Protein AF-A0A9E2ANG3-F1 (afdb_monomer_lite)

Foldseek 3Di:
DFPDDDDDDDPPDDPVRDPDDDDWDKDFAPDADCDFDWDWADPDPQWIWTWTDHGGIITTDIDGNPDDDDDDDDQFDKDKAWPPNLLVVLVVDDPVCNVVNDTFKMKIATKHFCPVPDVECTVQNAQDKWLLHAFFRIKIAGQAWKDFPNAIDGGGIWGWIWRHHPFKIWIWTFRPRGDTTPVPDDPVRTRDIDIWTKDFDPDAARIWDWYWDDDPDFWIWTWTDHGGIITTGIMGHDD

Sequence (239 aa):
ISTERFIAGVANRDISKDVVAISIPTSMTAEVREAFTIGFQKVDEGHVNMIFEWDRTKAVMPINLNPASMAGSDVSPMDLAQYPNSSRFRNLQDPEDLDKAVAKIRVIYSRPQMKGREIFGGLVKYGEVWRLGANQTTELTFFEDVMIGDTKIRAGKYGLFAKVNKDNWEFIVHKNVQSWGNANHDDKDNVVKITVPSESTPETVEALAIVLQEKGSEEVELVVGWENTMARLPIKLMK

pLDDT: mean 90.77, std 8.47, range [60.56, 98.5]

Secondary structure (DSSP, 8-state):
-BS--S--SSTT--GGGBS------EEEEEEEEEEEEEEEEE-SSSEEEEEEEEEEEEEEEEEE--PPPPPPPPSS-EEEEEESGGGGGGGGS-GGGTTTT---EEEEEE--B-TT--TBTTTB-TTSEE-SSSSBPEEEEESS-EEETTEEE-SEEEEEEEEE-SSEEEEEEES--S-BSGGG--GGGEEEEEEEE-EEEEEEEEEEEEEEEEETTTEEEEEEEEEEEEEEEEEEEP-

Structure (mmCIF, N/CA/C/O backbone):
data_AF-A0A9E2ANG3-F1
#
_entry.id   AF-A0A9E2ANG3-F1
#
loop_
_atom_site.group_PDB
_atom_site.id
_atom_site.type_symbol
_atom_site.label_atom_id
_atom_site.label_alt_id
_atom_site.label_comp_id
_atom_site.label_asym_id
_atom_site.label_entity_id
_atom_site.label_seq_id
_atom_site.pdbx_PDB_ins_code
_atom_site.Cartn_x
_atom_site.Cartn_y
_atom_site.Cartn_z
_atom_site.occupancy
_atom_site.B_iso_or_equiv
_atom_site.auth_seq_id
_atom_site.auth_comp_id
_atom_site.auth_asym_id
_atom_site.auth_atom_id
_atom_site.pdbx_PDB_model_num
ATOM 1 N N . ILE A 1 1 ? 45.487 -5.016 -22.943 1.00 60.56 1 ILE A N 1
ATOM 2 C CA . ILE A 1 1 ? 46.312 -4.507 -21.812 1.00 60.56 1 ILE A CA 1
ATOM 3 C C . ILE A 1 1 ? 46.945 -5.726 -21.161 1.00 60.56 1 ILE A C 1
ATOM 5 O O . ILE A 1 1 ? 46.204 -6.635 -20.836 1.00 60.56 1 ILE A O 1
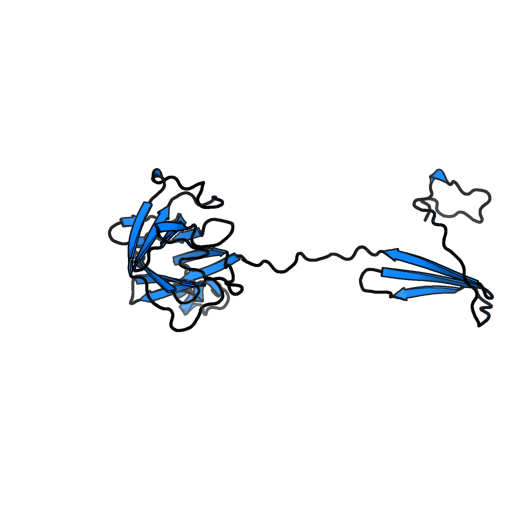ATOM 9 N N . SER A 1 2 ? 48.270 -5.822 -21.094 1.00 70.50 2 SER A N 1
ATOM 10 C CA . SER A 1 2 ? 48.969 -6.995 -20.545 1.00 70.50 2 SER A CA 1
ATOM 11 C C . SER A 1 2 ? 49.137 -6.869 -19.027 1.00 70.50 2 SER A C 1
ATOM 13 O O . SER A 1 2 ? 49.141 -5.759 -18.495 1.00 70.50 2 SER A O 1
ATOM 15 N N . THR A 1 3 ? 49.269 -7.991 -18.323 1.00 77.19 3 THR A N 1
ATOM 16 C CA . THR A 1 3 ? 49.699 -8.003 -16.913 1.00 77.19 3 THR A CA 1
ATOM 17 C C . THR A 1 3 ? 51.207 -7.773 -16.758 1.00 77.19 3 THR A C 1
ATOM 19 O O . THR A 1 3 ? 51.684 -7.542 -15.645 1.00 77.19 3 THR A O 1
ATOM 22 N N . GLU A 1 4 ? 51.960 -7.767 -17.862 1.00 78.31 4 GLU A N 1
ATOM 23 C CA . GLU A 1 4 ? 53.377 -7.399 -17.886 1.00 78.31 4 GLU A CA 1
ATOM 24 C C . GLU A 1 4 ? 53.594 -5.909 -17.619 1.00 78.31 4 GLU A C 1
ATOM 26 O O . GLU A 1 4 ? 52.852 -5.046 -18.090 1.00 78.31 4 GLU A O 1
ATOM 31 N N . ARG A 1 5 ? 54.654 -5.593 -16.868 1.00 76.31 5 ARG A N 1
ATOM 32 C CA . ARG A 1 5 ? 55.081 -4.222 -16.565 1.00 76.31 5 ARG A CA 1
ATOM 33 C C . ARG A 1 5 ? 56.564 -4.059 -16.903 1.00 76.31 5 ARG A C 1
ATOM 35 O O . ARG A 1 5 ? 57.311 -5.028 -16.837 1.00 76.31 5 ARG A O 1
ATOM 42 N N . PHE A 1 6 ? 56.980 -2.831 -17.224 1.00 74.31 6 PHE A N 1
ATOM 43 C CA . PHE A 1 6 ? 58.383 -2.441 -17.471 1.00 74.31 6 PHE A CA 1
ATOM 44 C C . PHE A 1 6 ? 59.087 -3.161 -18.638 1.00 74.31 6 PHE A C 1
ATOM 46 O O . PHE A 1 6 ? 60.298 -3.365 -18.607 1.00 74.31 6 PHE A O 1
ATOM 53 N N . ILE A 1 7 ? 58.343 -3.518 -19.684 1.00 74.38 7 ILE A N 1
ATOM 54 C CA . ILE A 1 7 ? 58.897 -4.079 -20.923 1.00 74.38 7 ILE A CA 1
ATOM 55 C C . ILE A 1 7 ? 59.123 -2.973 -21.966 1.00 74.38 7 ILE A C 1
ATOM 57 O O . ILE A 1 7 ? 58.352 -2.015 -22.036 1.00 74.38 7 ILE A O 1
ATOM 61 N N . ALA A 1 8 ? 60.173 -3.103 -22.782 1.00 75.00 8 ALA A N 1
ATOM 62 C CA . ALA A 1 8 ? 60.474 -2.195 -23.890 1.00 75.00 8 ALA A CA 1
ATOM 63 C C . ALA A 1 8 ? 60.448 -2.956 -25.224 1.00 75.00 8 ALA A C 1
ATOM 65 O O . ALA A 1 8 ? 61.136 -3.964 -25.388 1.00 75.00 8 ALA A O 1
ATOM 66 N N . GLY A 1 9 ? 59.667 -2.457 -26.184 1.00 72.56 9 GLY A N 1
ATOM 67 C CA . GLY A 1 9 ? 59.484 -3.099 -27.486 1.00 72.56 9 GLY A CA 1
ATOM 68 C C . GLY A 1 9 ? 58.633 -4.374 -27.434 1.00 72.56 9 GLY A C 1
ATOM 69 O O . GLY A 1 9 ? 57.993 -4.680 -26.432 1.00 72.56 9 GLY A O 1
ATOM 70 N N . VAL A 1 10 ? 58.600 -5.107 -28.551 1.00 73.00 10 VAL A N 1
ATOM 71 C CA . 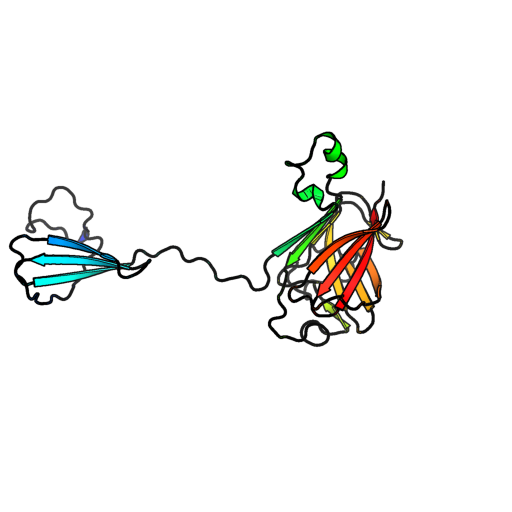VAL A 1 10 ? 57.728 -6.286 -28.744 1.00 73.00 10 VAL A CA 1
ATOM 72 C C . VAL A 1 10 ? 58.474 -7.622 -28.758 1.00 73.00 10 VAL A C 1
ATOM 74 O O . VAL A 1 10 ? 57.834 -8.668 -28.741 1.00 73.00 10 VAL A O 1
ATOM 77 N N . ALA A 1 11 ? 59.812 -7.602 -28.774 1.00 75.38 11 ALA A N 1
ATOM 78 C CA . ALA A 1 11 ? 60.639 -8.803 -28.944 1.00 75.38 11 ALA A CA 1
ATOM 79 C C . ALA A 1 11 ? 60.453 -9.843 -27.822 1.00 75.38 11 ALA A C 1
ATOM 81 O O . ALA A 1 11 ? 60.612 -11.032 -28.069 1.00 75.38 11 ALA A O 1
ATOM 82 N N . ASN A 1 12 ? 60.067 -9.396 -26.622 1.00 75.81 12 ASN A N 1
ATOM 83 C CA . ASN A 1 12 ? 59.846 -10.239 -25.444 1.00 75.81 12 ASN A CA 1
ATOM 84 C C . ASN A 1 12 ? 58.379 -10.222 -24.971 1.00 75.81 12 ASN A C 1
ATOM 86 O O . ASN A 1 12 ? 58.127 -10.429 -23.788 1.00 75.81 12 ASN A O 1
ATOM 90 N N . ARG A 1 13 ? 57.415 -9.914 -25.852 1.00 82.50 13 ARG A N 1
ATOM 91 C CA . ARG A 1 13 ? 55.988 -9.899 -25.488 1.00 82.50 13 ARG A CA 1
ATOM 92 C C . ARG A 1 13 ? 55.510 -11.316 -25.166 1.00 82.50 13 ARG A C 1
ATOM 94 O O . ARG A 1 13 ? 55.500 -12.170 -26.051 1.00 82.50 13 ARG A O 1
ATOM 101 N N . ASP A 1 14 ? 55.028 -11.533 -23.948 1.00 82.81 14 ASP A N 1
ATOM 102 C CA . ASP A 1 14 ? 54.356 -12.773 -23.566 1.00 82.81 14 ASP A CA 1
ATOM 103 C C . ASP A 1 14 ? 52.845 -12.649 -23.808 1.00 82.81 14 ASP A C 1
ATOM 105 O O . ASP A 1 14 ? 52.111 -12.019 -23.045 1.00 82.81 14 ASP A O 1
ATOM 109 N N . ILE A 1 15 ? 52.367 -13.266 -24.891 1.00 84.25 15 ILE A N 1
ATOM 110 C CA . ILE A 1 15 ? 50.952 -13.223 -25.293 1.00 84.25 15 ILE A CA 1
ATOM 111 C C . ILE A 1 15 ? 50.046 -13.838 -24.216 1.00 84.25 15 ILE A C 1
ATOM 113 O O . ILE A 1 15 ? 48.903 -13.411 -24.064 1.00 84.25 15 ILE A O 1
ATOM 117 N N . SER A 1 16 ? 50.540 -14.799 -23.424 1.00 84.94 16 SER A N 1
ATOM 118 C CA . SER A 1 16 ? 49.734 -15.443 -22.376 1.00 84.94 16 SER A CA 1
ATOM 119 C C . SER A 1 16 ? 49.315 -14.478 -21.260 1.00 84.94 16 SER A C 1
ATOM 121 O O . SER A 1 16 ? 48.381 -14.759 -20.511 1.00 84.94 16 SER A O 1
ATOM 123 N N . LYS A 1 17 ? 49.977 -13.320 -21.169 1.00 84.25 17 LYS A N 1
ATOM 124 C CA . LYS A 1 17 ? 49.706 -12.277 -20.178 1.00 84.25 17 LYS A CA 1
ATOM 125 C C . LYS A 1 17 ? 48.824 -11.150 -20.701 1.00 84.25 17 LYS A C 1
ATOM 127 O O . LYS A 1 17 ? 48.501 -10.239 -19.931 1.00 84.25 17 LYS A O 1
ATOM 132 N N . ASP A 1 18 ? 48.419 -11.196 -21.967 1.00 84.62 18 ASP A N 1
ATOM 133 C CA . ASP A 1 18 ? 47.478 -10.238 -22.531 1.00 84.62 18 ASP A CA 1
ATOM 134 C C . ASP A 1 18 ? 46.080 -10.438 -21.928 1.00 84.62 18 ASP A C 1
ATOM 136 O O . ASP A 1 18 ? 45.474 -11.494 -22.064 1.00 84.62 18 ASP A O 1
ATOM 140 N N . VAL A 1 19 ? 45.524 -9.397 -21.300 1.00 83.00 19 VAL A N 1
ATOM 141 C CA . VAL A 1 19 ? 44.140 -9.428 -20.783 1.00 83.00 19 VAL A CA 1
ATOM 142 C C . VAL A 1 19 ? 43.129 -9.322 -21.925 1.00 83.00 19 VAL A C 1
ATOM 144 O O . VAL A 1 19 ? 42.036 -9.872 -21.855 1.00 83.00 19 VAL A O 1
ATOM 147 N N . VAL A 1 20 ? 43.482 -8.586 -22.983 1.00 81.56 20 VAL A N 1
ATOM 148 C CA . VAL A 1 20 ? 42.649 -8.417 -24.177 1.00 81.56 20 VAL A CA 1
ATOM 149 C C . VAL A 1 20 ? 43.502 -7.938 -25.353 1.00 81.56 20 VAL A C 1
ATOM 151 O O . VAL A 1 20 ? 44.356 -7.056 -25.181 1.00 81.56 20 VAL A O 1
ATOM 154 N N . ALA A 1 21 ? 43.240 -8.497 -26.535 1.00 83.94 21 ALA A N 1
ATOM 155 C CA . ALA A 1 21 ? 43.767 -8.066 -27.825 1.00 83.94 21 ALA A CA 1
ATOM 156 C C . ALA A 1 21 ? 42.597 -7.943 -28.812 1.00 83.94 21 ALA A C 1
ATOM 158 O O . ALA A 1 21 ? 41.811 -8.874 -28.961 1.00 83.94 21 ALA A O 1
ATOM 159 N N . ILE A 1 22 ? 42.463 -6.783 -29.454 1.00 82.19 22 ILE A N 1
ATOM 160 C CA . ILE A 1 22 ? 41.334 -6.466 -30.335 1.00 82.19 22 ILE A CA 1
ATOM 161 C C . ILE A 1 22 ? 41.900 -5.970 -31.659 1.00 82.19 22 ILE A C 1
ATOM 163 O O . ILE A 1 22 ? 42.806 -5.136 -31.672 1.00 82.19 22 ILE A O 1
ATOM 167 N N . SER A 1 23 ? 41.370 -6.483 -32.766 1.00 87.38 23 SER A N 1
ATOM 168 C CA . SER A 1 23 ? 41.633 -5.920 -34.087 1.00 87.38 23 SER A CA 1
ATOM 169 C C . SER A 1 23 ? 40.627 -4.805 -34.347 1.00 87.38 23 SER A C 1
ATOM 171 O O . SER A 1 23 ? 39.421 -5.031 -34.255 1.00 87.38 23 SER A O 1
ATOM 173 N N . ILE A 1 24 ? 41.122 -3.601 -34.631 1.00 88.31 24 ILE A N 1
ATOM 174 C CA . ILE A 1 24 ? 40.291 -2.434 -34.932 1.00 88.31 24 ILE A CA 1
ATOM 175 C C . ILE A 1 24 ? 40.554 -1.986 -36.374 1.00 88.31 24 ILE A C 1
ATOM 177 O O . ILE A 1 24 ? 41.717 -1.913 -36.780 1.00 88.31 24 ILE A O 1
ATOM 181 N N . PRO A 1 25 ? 39.507 -1.708 -37.170 1.00 86.81 25 PRO A N 1
ATOM 182 C CA . PRO A 1 25 ? 39.686 -1.221 -38.528 1.00 86.81 25 PRO A CA 1
ATOM 183 C C . PRO A 1 25 ? 40.290 0.185 -38.520 1.00 86.81 25 PRO A C 1
ATOM 185 O O . PRO A 1 25 ? 40.032 0.993 -37.621 1.00 86.81 25 PRO A O 1
ATOM 188 N N . THR A 1 26 ? 41.078 0.482 -39.550 1.00 92.62 26 THR A N 1
ATOM 189 C CA . THR A 1 26 ? 41.643 1.810 -39.780 1.00 92.62 26 THR A CA 1
ATOM 190 C C . THR A 1 26 ? 40.930 2.523 -40.924 1.00 92.62 26 THR A C 1
ATOM 192 O O . THR A 1 26 ? 40.308 1.908 -41.790 1.00 92.62 26 THR A O 1
ATOM 195 N N . SER A 1 27 ? 41.004 3.848 -40.914 1.00 94.12 27 SER A N 1
ATOM 196 C CA . SER A 1 27 ? 40.433 4.731 -41.929 1.00 94.12 27 SER A CA 1
ATOM 197 C C . SER A 1 27 ? 41.397 5.874 -42.231 1.00 94.12 27 SER A C 1
ATOM 199 O O . SER A 1 27 ? 42.261 6.185 -41.411 1.00 94.12 27 SER A O 1
ATOM 201 N N . MET A 1 28 ? 41.252 6.487 -43.407 1.00 94.44 28 MET A N 1
ATOM 202 C CA . MET A 1 28 ? 42.075 7.626 -43.806 1.00 94.44 28 MET A CA 1
ATOM 203 C C . MET A 1 28 ? 41.472 8.948 -43.313 1.00 94.44 28 MET A C 1
ATOM 205 O O . MET A 1 28 ? 40.266 9.162 -43.447 1.00 94.44 28 MET A O 1
ATOM 209 N N . THR A 1 29 ? 42.299 9.851 -42.790 1.00 89.88 29 THR A N 1
ATOM 210 C CA . THR A 1 29 ? 41.921 11.225 -42.429 1.00 89.88 29 THR A CA 1
ATOM 211 C C . THR A 1 29 ? 42.264 12.204 -43.549 1.00 89.88 29 THR A C 1
ATOM 213 O O . THR A 1 29 ? 43.172 11.976 -44.349 1.00 89.88 29 THR A O 1
ATOM 216 N N . ALA A 1 30 ? 41.519 13.311 -43.619 1.00 90.31 30 ALA A N 1
ATOM 217 C CA . ALA A 1 30 ? 41.768 14.374 -44.596 1.00 90.31 30 ALA A CA 1
ATOM 218 C C . ALA A 1 30 ? 43.018 15.204 -44.252 1.00 90.31 30 ALA A C 1
ATOM 220 O O . ALA A 1 30 ? 43.746 15.634 -45.146 1.00 90.31 30 ALA A O 1
ATOM 221 N N . GLU A 1 31 ? 43.273 15.403 -42.958 1.00 90.00 31 GLU A N 1
ATOM 222 C CA . GLU A 1 31 ? 44.419 16.148 -42.437 1.00 90.00 31 GLU A CA 1
ATOM 223 C C . GLU A 1 31 ? 45.525 15.201 -41.959 1.00 90.00 31 GLU A C 1
ATOM 225 O O . GLU A 1 31 ? 45.244 14.080 -41.523 1.00 90.00 31 GLU A O 1
ATOM 230 N N . VAL A 1 32 ? 46.775 15.666 -42.049 1.00 93.00 32 VAL A N 1
ATOM 231 C CA . VAL A 1 32 ? 47.973 14.931 -41.620 1.00 93.00 32 VAL A CA 1
ATOM 232 C C . VAL A 1 32 ? 48.286 15.256 -40.160 1.00 93.00 32 VAL A C 1
ATOM 234 O O . VAL A 1 32 ? 48.369 16.422 -39.773 1.00 93.00 32 VAL A O 1
ATOM 237 N N . ARG A 1 33 ? 48.487 14.214 -39.350 1.00 89.50 33 ARG A N 1
ATOM 238 C CA . ARG A 1 33 ? 48.931 14.296 -37.953 1.00 89.50 33 ARG A CA 1
ATOM 239 C C . ARG A 1 33 ? 50.403 13.899 -37.843 1.00 89.50 33 ARG A C 1
ATOM 241 O O . ARG A 1 33 ? 50.731 12.717 -37.846 1.00 89.50 33 ARG A O 1
ATOM 248 N N . GLU A 1 34 ? 51.280 14.878 -37.650 1.00 93.25 34 GLU A N 1
ATOM 249 C CA . GLU A 1 34 ? 52.731 14.645 -37.498 1.00 93.25 34 GLU A CA 1
ATOM 250 C C . GLU A 1 34 ? 53.101 13.906 -36.195 1.00 93.25 34 GLU A C 1
ATOM 252 O O . GLU A 1 34 ? 54.148 13.269 -36.101 1.00 93.25 34 GLU A O 1
ATOM 257 N N . ALA A 1 35 ? 52.230 13.956 -35.181 1.00 93.69 35 ALA A N 1
ATOM 258 C CA . ALA A 1 35 ? 52.428 13.293 -33.895 1.00 93.69 35 ALA A CA 1
ATOM 259 C C . ALA A 1 35 ? 51.383 12.197 -33.658 1.00 93.69 35 ALA A C 1
ATOM 261 O O . ALA A 1 35 ? 50.184 12.415 -33.860 1.00 93.69 35 ALA A O 1
ATOM 262 N N . PHE A 1 36 ? 51.837 11.038 -33.166 1.00 93.12 36 PHE A N 1
ATOM 263 C CA . PHE A 1 36 ? 50.948 9.963 -32.731 1.00 93.12 36 PHE A CA 1
ATOM 264 C C . PHE A 1 36 ? 50.072 10.451 -31.575 1.00 93.12 36 PHE A C 1
ATOM 266 O O . PHE A 1 36 ? 50.565 10.771 -30.492 1.00 93.12 36 PHE A O 1
ATOM 273 N N . THR A 1 37 ? 48.770 10.528 -31.825 1.00 93.38 37 THR A N 1
ATOM 274 C CA . THR A 1 37 ? 47.800 11.137 -30.919 1.00 93.38 37 THR A CA 1
ATOM 275 C C . THR A 1 37 ? 46.805 10.091 -30.448 1.00 93.38 37 THR A C 1
ATOM 277 O O . THR A 1 37 ? 46.238 9.353 -31.253 1.00 93.38 37 THR A O 1
ATOM 280 N N . ILE A 1 38 ? 46.564 10.061 -29.138 1.00 94.94 38 ILE A N 1
ATOM 281 C CA . ILE A 1 38 ? 45.501 9.271 -28.523 1.00 94.94 38 ILE A CA 1
ATOM 282 C C . ILE A 1 38 ? 44.458 10.235 -27.965 1.00 94.94 38 ILE A C 1
ATOM 284 O O . ILE A 1 38 ? 44.789 11.107 -27.163 1.00 94.94 38 ILE A O 1
ATOM 288 N N . GLY A 1 39 ? 43.203 10.069 -28.369 1.00 93.44 39 GLY A N 1
ATOM 289 C CA . GLY A 1 39 ? 42.074 10.848 -27.867 1.00 93.44 39 GLY A CA 1
ATOM 290 C C . GLY A 1 39 ? 40.928 9.964 -27.394 1.00 93.44 39 GLY A C 1
ATOM 291 O O . GLY A 1 39 ? 40.846 8.792 -27.752 1.00 93.44 39 GLY A O 1
ATOM 292 N N . PHE A 1 40 ? 40.014 10.541 -26.617 1.00 94.31 40 PHE A N 1
ATOM 293 C CA . PHE A 1 40 ? 38.760 9.897 -26.233 1.00 94.31 40 PHE A CA 1
ATOM 294 C C . PHE A 1 40 ? 37.589 10.734 -26.739 1.00 94.31 40 PHE A C 1
ATOM 296 O O . PHE A 1 40 ? 37.521 11.936 -26.488 1.00 94.31 40 PHE A O 1
ATOM 303 N N . GLN A 1 41 ? 36.666 10.099 -27.452 1.00 93.31 41 GLN A N 1
ATOM 304 C CA . GLN A 1 41 ? 35.442 10.710 -27.951 1.00 93.31 41 GLN A CA 1
ATOM 305 C C . GLN A 1 41 ? 34.247 10.051 -27.267 1.00 93.31 41 GLN A C 1
ATOM 307 O O . GLN A 1 41 ? 34.018 8.853 -27.432 1.00 93.31 41 GLN A O 1
ATOM 312 N N . LYS A 1 42 ? 33.468 10.834 -26.515 1.00 91.75 42 LYS A N 1
ATOM 313 C CA . LYS A 1 42 ? 32.191 10.369 -25.965 1.00 91.75 42 LYS A CA 1
ATOM 314 C C . LYS A 1 42 ? 31.241 10.024 -27.115 1.00 91.75 42 LYS A C 1
ATOM 316 O O . LYS A 1 42 ? 31.056 10.849 -28.009 1.00 91.75 42 LYS A O 1
ATOM 321 N N . VAL A 1 43 ? 30.659 8.826 -27.076 1.00 90.00 43 VAL A N 1
ATOM 322 C CA . VAL A 1 43 ? 29.591 8.408 -27.996 1.00 90.00 43 VAL A CA 1
ATOM 323 C C . VAL A 1 43 ? 28.244 8.607 -27.304 1.00 90.00 43 VAL A C 1
ATOM 325 O O . VAL A 1 43 ? 27.417 9.373 -27.785 1.00 90.00 43 VAL A O 1
ATOM 328 N N . ASP A 1 44 ? 28.073 8.008 -26.124 1.00 86.75 44 ASP A N 1
ATOM 329 C CA . ASP A 1 44 ? 26.923 8.200 -25.234 1.00 86.75 44 ASP A CA 1
ATOM 330 C C . ASP A 1 44 ? 27.352 8.020 -23.759 1.00 86.75 44 ASP A C 1
ATOM 332 O O . ASP A 1 44 ? 28.528 8.175 -23.428 1.00 86.75 44 ASP A O 1
ATOM 336 N N . GLU A 1 45 ? 26.412 7.796 -22.839 1.00 80.44 45 GLU A N 1
ATOM 337 C CA . GLU A 1 45 ? 26.712 7.609 -21.409 1.00 80.44 45 GLU A CA 1
ATOM 338 C C . GLU A 1 45 ? 27.421 6.286 -21.085 1.00 80.44 45 GLU A C 1
ATOM 340 O O . GLU A 1 45 ? 28.122 6.206 -20.078 1.00 80.44 45 GLU A O 1
ATOM 345 N N . GLY A 1 46 ? 27.277 5.265 -21.932 1.00 84.56 46 GLY A N 1
ATOM 346 C CA . GLY A 1 46 ? 27.895 3.953 -21.759 1.00 84.56 46 GLY A CA 1
ATOM 347 C C . GLY A 1 46 ? 29.045 3.660 -22.713 1.00 84.56 46 GLY A C 1
ATOM 348 O O . GLY A 1 46 ? 29.775 2.698 -22.487 1.00 84.56 46 GLY A O 1
ATOM 349 N N . HIS A 1 47 ? 29.238 4.472 -23.751 1.00 89.69 47 HIS A N 1
ATOM 350 C CA . HIS A 1 47 ? 30.210 4.206 -24.804 1.00 89.69 47 HIS A CA 1
ATOM 351 C C . HIS A 1 47 ? 31.156 5.385 -25.036 1.00 89.69 47 HIS A C 1
ATOM 353 O O . HIS A 1 47 ? 30.749 6.538 -25.214 1.00 89.69 47 HIS A O 1
ATOM 359 N N . VAL A 1 48 ? 32.449 5.076 -25.104 1.00 93.38 48 VAL A N 1
ATOM 360 C CA . VAL A 1 48 ? 33.512 6.014 -25.475 1.00 93.38 48 VAL A CA 1
ATOM 361 C C . VAL A 1 48 ? 34.378 5.367 -26.543 1.00 93.38 48 VAL A C 1
ATOM 363 O O . VAL A 1 48 ? 34.748 4.204 -26.439 1.00 93.38 48 VAL A O 1
ATOM 366 N N . ASN A 1 49 ? 34.749 6.133 -27.556 1.00 93.50 49 ASN A N 1
ATOM 367 C CA . ASN A 1 49 ? 35.741 5.725 -28.534 1.00 93.50 49 ASN A CA 1
ATOM 368 C C . ASN A 1 49 ? 37.121 6.208 -28.094 1.00 93.50 49 ASN A C 1
ATOM 370 O O . ASN A 1 49 ? 37.327 7.408 -27.925 1.00 93.50 49 ASN A O 1
ATOM 374 N N . MET A 1 50 ? 38.080 5.298 -27.958 1.00 93.94 50 MET A N 1
ATOM 375 C CA . MET A 1 50 ? 39.497 5.649 -27.914 1.00 93.94 50 MET A CA 1
ATOM 376 C C . MET A 1 50 ? 40.016 5.712 -29.350 1.00 93.94 50 MET A C 1
ATOM 378 O O . MET A 1 50 ? 39.917 4.745 -30.105 1.00 93.94 50 MET A O 1
ATOM 382 N N . ILE A 1 51 ? 40.524 6.871 -29.743 1.00 93.56 51 ILE A N 1
ATOM 383 C CA . ILE A 1 51 ? 40.948 7.170 -31.106 1.00 93.56 51 ILE A CA 1
ATOM 384 C C . ILE A 1 51 ? 42.468 7.246 -31.134 1.00 93.56 51 ILE A C 1
ATOM 386 O O . ILE A 1 51 ? 43.062 7.953 -30.324 1.00 93.56 51 ILE A O 1
ATOM 390 N N . PHE A 1 52 ? 43.072 6.555 -32.093 1.00 94.56 52 PHE A N 1
ATOM 391 C CA . PHE A 1 52 ? 44.492 6.643 -32.410 1.00 94.56 52 PHE A CA 1
ATOM 392 C C . PHE A 1 52 ? 44.633 7.309 -33.779 1.00 94.56 52 PHE A C 1
ATOM 394 O O . PHE A 1 52 ? 44.044 6.821 -34.744 1.00 94.56 52 PHE A O 1
ATOM 401 N N . GLU A 1 53 ? 45.388 8.402 -33.877 1.00 94.94 53 GLU A N 1
ATOM 402 C CA . GLU A 1 53 ? 45.673 9.087 -35.147 1.00 94.94 53 GLU A CA 1
ATOM 403 C C . GLU A 1 53 ? 47.177 9.296 -35.332 1.00 94.94 53 GLU A C 1
ATOM 405 O O . GLU A 1 53 ? 47.862 9.767 -34.421 1.00 94.94 53 GLU A O 1
ATOM 410 N N . TRP A 1 54 ? 47.683 8.965 -36.519 1.00 96.06 54 TRP A N 1
ATOM 411 C CA . TRP A 1 54 ? 49.049 9.267 -36.946 1.00 96.06 54 TRP A CA 1
ATOM 412 C C . TRP A 1 54 ? 49.150 9.290 -38.468 1.00 96.06 54 TRP A C 1
ATOM 414 O O . TRP A 1 54 ? 48.562 8.439 -39.140 1.00 96.06 54 TRP A O 1
ATOM 424 N N . ASP A 1 55 ? 49.888 10.265 -39.001 1.00 95.19 55 ASP A N 1
ATOM 425 C CA . ASP A 1 55 ? 49.895 10.613 -40.421 1.00 95.19 55 ASP A CA 1
ATOM 426 C C . ASP A 1 55 ? 48.451 10.796 -40.921 1.00 95.19 55 ASP A C 1
ATOM 428 O O . ASP A 1 55 ? 47.731 11.651 -40.399 1.00 95.19 55 ASP A O 1
ATOM 432 N N . ARG A 1 56 ? 47.995 9.971 -41.867 1.00 95.00 56 ARG A N 1
ATOM 433 C CA . ARG A 1 56 ? 46.611 9.952 -42.348 1.00 95.00 56 ARG A CA 1
ATOM 434 C C . ARG A 1 56 ? 45.812 8.768 -41.831 1.00 95.00 56 ARG A C 1
ATOM 436 O O . ARG A 1 56 ? 44.720 8.525 -42.322 1.00 95.00 56 ARG A O 1
ATOM 443 N N . THR A 1 57 ? 46.336 7.995 -40.886 1.00 94.94 57 THR A N 1
ATOM 444 C CA . THR A 1 57 ? 45.669 6.791 -40.385 1.00 94.94 57 THR A CA 1
ATOM 445 C C . THR A 1 57 ? 44.938 7.088 -39.087 1.00 94.94 57 THR A C 1
ATOM 447 O O . THR A 1 57 ? 45.534 7.561 -38.122 1.00 94.94 57 THR A O 1
ATOM 450 N N . LYS A 1 58 ? 43.655 6.730 -39.039 1.00 95.25 58 LYS A N 1
ATOM 451 C CA . LYS A 1 58 ? 42.814 6.762 -37.845 1.00 95.25 58 LYS A CA 1
ATOM 452 C C . LYS A 1 58 ? 42.307 5.373 -37.505 1.00 95.25 58 LYS A C 1
ATOM 454 O O . LYS A 1 58 ? 41.678 4.729 -38.343 1.00 95.25 58 LYS A O 1
ATOM 459 N N . ALA A 1 59 ? 42.505 4.953 -36.264 1.00 94.75 59 ALA A N 1
ATOM 460 C CA . ALA A 1 59 ? 41.911 3.749 -35.699 1.00 94.75 59 ALA A CA 1
ATOM 461 C C . ALA A 1 59 ? 40.950 4.127 -34.567 1.00 94.75 59 ALA A C 1
ATOM 463 O O . ALA A 1 59 ? 41.254 5.004 -33.756 1.00 94.75 59 ALA A O 1
ATOM 464 N N . VAL A 1 60 ? 39.790 3.472 -34.507 1.00 93.62 60 VAL A N 1
ATOM 465 C CA . VAL A 1 60 ? 38.756 3.751 -33.502 1.00 93.62 60 VAL A CA 1
ATOM 466 C C . VAL A 1 60 ? 38.476 2.483 -32.712 1.00 93.62 60 VAL A C 1
ATOM 468 O O . VAL A 1 60 ? 37.972 1.503 -33.256 1.00 93.62 60 VAL A O 1
ATOM 471 N N . MET A 1 61 ? 38.807 2.504 -31.424 1.00 92.25 61 MET A N 1
ATOM 472 C CA . MET A 1 61 ? 38.528 1.413 -30.500 1.00 92.25 61 MET A CA 1
ATOM 473 C C . MET A 1 61 ? 37.303 1.757 -29.644 1.00 92.25 61 MET A C 1
ATOM 475 O O . MET A 1 61 ? 37.392 2.669 -28.817 1.00 92.25 61 MET A O 1
ATOM 479 N N . PRO A 1 62 ? 36.175 1.044 -29.800 1.00 90.38 62 PRO A N 1
ATOM 480 C CA . PRO A 1 62 ? 35.022 1.238 -28.934 1.00 90.38 62 PRO A CA 1
ATOM 481 C C . PRO A 1 62 ? 35.301 0.673 -27.536 1.00 90.38 62 PRO A C 1
ATOM 483 O O . PRO A 1 62 ? 35.796 -0.446 -27.387 1.00 90.38 62 PRO A O 1
ATOM 486 N N . ILE A 1 63 ? 34.957 1.443 -26.507 1.00 89.12 63 ILE A N 1
ATOM 487 C CA . ILE A 1 63 ? 35.012 1.056 -25.098 1.00 89.12 63 ILE A CA 1
ATOM 488 C C . ILE A 1 63 ? 33.592 1.142 -24.541 1.00 89.12 63 ILE A C 1
ATOM 490 O O . ILE A 1 63 ? 32.988 2.214 -24.530 1.00 89.12 63 ILE A O 1
ATOM 494 N N . ASN A 1 64 ? 33.075 0.009 -24.064 1.00 87.50 64 ASN A N 1
ATOM 495 C CA . ASN A 1 64 ? 31.837 -0.041 -23.295 1.00 87.50 64 ASN A CA 1
ATOM 496 C C . ASN A 1 64 ? 32.181 0.091 -21.805 1.00 87.50 64 ASN A C 1
ATOM 498 O O . ASN A 1 64 ? 32.918 -0.728 -21.257 1.00 87.50 64 ASN A O 1
ATOM 502 N N . LEU A 1 65 ? 31.671 1.143 -21.171 1.00 84.12 65 LEU A N 1
ATOM 503 C CA . LEU A 1 65 ? 31.888 1.468 -19.763 1.00 84.12 65 LEU A CA 1
ATOM 504 C C . LEU A 1 65 ? 30.936 0.706 -18.826 1.00 84.12 65 LEU A C 1
ATOM 506 O O . LEU A 1 65 ? 31.081 0.824 -17.613 1.00 84.12 65 LEU A O 1
ATOM 510 N N . ASN A 1 66 ? 29.993 -0.067 -19.382 1.00 75.19 66 ASN A N 1
ATOM 511 C CA . ASN A 1 66 ? 28.929 -0.794 -18.688 1.00 75.19 66 ASN A CA 1
ATOM 512 C C . ASN A 1 66 ? 28.294 0.053 -17.570 1.00 75.19 66 ASN A C 1
ATOM 514 O O . ASN A 1 66 ? 28.459 -0.261 -16.386 1.00 75.19 66 ASN A O 1
ATOM 518 N N . PRO A 1 67 ? 27.633 1.173 -17.920 1.00 71.38 67 PRO A N 1
ATOM 519 C CA . PRO A 1 67 ? 27.065 2.066 -16.925 1.00 71.38 67 PRO A CA 1
ATOM 520 C C . PRO A 1 67 ? 26.014 1.312 -16.109 1.00 71.38 67 PRO A C 1
ATOM 522 O O . PRO A 1 67 ? 25.266 0.485 -16.636 1.00 71.38 67 PRO A O 1
ATOM 525 N N . ALA A 1 68 ? 25.949 1.601 -14.810 1.00 70.56 68 ALA A N 1
ATOM 526 C CA . ALA A 1 68 ? 24.890 1.068 -13.969 1.00 70.56 68 ALA A CA 1
ATOM 527 C C . ALA A 1 68 ? 23.530 1.481 -14.555 1.00 70.56 68 ALA A C 1
ATOM 529 O O . ALA A 1 68 ? 23.263 2.669 -14.730 1.00 70.56 68 ALA A O 1
ATOM 530 N N . SER A 1 69 ? 22.680 0.502 -14.866 1.00 72.50 69 SER A N 1
ATOM 531 C CA . SER A 1 69 ? 21.297 0.755 -15.264 1.00 72.50 69 SER A CA 1
ATOM 532 C C . SER A 1 69 ? 20.383 0.574 -14.059 1.00 72.50 69 SER A C 1
ATOM 534 O O . SER A 1 69 ? 20.514 -0.379 -13.289 1.00 72.50 69 SER A O 1
ATOM 536 N N . MET A 1 70 ? 19.464 1.518 -13.876 1.00 76.75 70 MET A N 1
ATOM 537 C CA . MET A 1 70 ? 18.414 1.404 -12.871 1.00 76.75 70 MET A CA 1
ATOM 538 C C . MET A 1 70 ? 17.282 0.544 -13.433 1.00 76.75 70 MET A C 1
ATOM 540 O O . MET A 1 70 ? 16.980 0.604 -14.627 1.00 76.75 70 MET A O 1
ATOM 544 N N . ALA A 1 71 ? 16.628 -0.236 -12.572 1.00 74.69 71 ALA A N 1
ATOM 545 C CA . ALA A 1 71 ? 15.370 -0.870 -12.943 1.00 74.69 71 ALA A CA 1
ATOM 546 C C . ALA A 1 71 ? 14.346 0.205 -13.358 1.00 74.69 71 ALA A C 1
ATOM 548 O O . ALA A 1 71 ? 14.354 1.320 -12.831 1.00 74.69 71 ALA A O 1
ATOM 549 N N . GLY A 1 72 ? 13.472 -0.130 -14.312 1.00 77.88 72 GLY A N 1
ATOM 550 C CA . GLY A 1 72 ? 12.384 0.757 -14.724 1.00 77.88 72 GLY A CA 1
ATOM 551 C C . GLY A 1 72 ? 11.406 1.057 -13.581 1.00 77.88 72 GLY A C 1
ATOM 552 O O . GLY A 1 72 ? 11.447 0.427 -12.525 1.00 77.88 72 GLY A O 1
ATOM 553 N N . SER A 1 73 ? 10.503 2.016 -13.797 1.00 82.19 73 SER A N 1
ATOM 554 C CA . SER A 1 73 ? 9.506 2.402 -12.794 1.00 82.19 73 SER A CA 1
ATOM 555 C C . SER A 1 73 ? 8.627 1.218 -12.384 1.00 82.19 73 SER A C 1
ATOM 557 O O . SER A 1 73 ? 7.972 0.600 -13.228 1.00 82.19 73 SER A O 1
ATOM 559 N N . ASP A 1 74 ? 8.575 0.940 -11.081 1.00 82.62 74 ASP A N 1
ATOM 560 C CA . ASP A 1 74 ? 7.622 -0.014 -10.522 1.00 82.62 74 ASP A CA 1
ATOM 561 C C . ASP A 1 74 ? 6.196 0.512 -10.737 1.00 82.62 74 ASP A C 1
ATOM 563 O O . ASP A 1 74 ? 5.872 1.666 -10.456 1.00 82.62 74 ASP A O 1
ATOM 567 N N . VAL A 1 75 ? 5.339 -0.347 -11.277 1.00 86.75 75 VAL A N 1
ATOM 568 C CA . VAL A 1 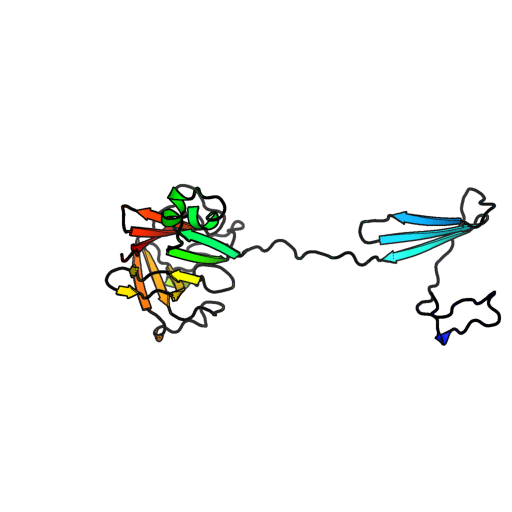75 ? 3.941 -0.046 -11.603 1.00 86.75 75 VAL A CA 1
ATOM 569 C C . VAL A 1 75 ? 3.022 -0.236 -10.397 1.00 86.75 75 VAL A C 1
ATOM 571 O O . VAL A 1 75 ? 1.816 0.013 -10.481 1.00 86.75 75 VAL A O 1
ATOM 574 N N . SER A 1 76 ? 3.566 -0.746 -9.295 1.00 90.69 76 SER A N 1
ATOM 575 C CA . SER A 1 76 ? 2.889 -0.942 -8.019 1.00 90.69 76 SER A CA 1
ATOM 576 C C . SER A 1 76 ? 3.865 -0.752 -6.853 1.00 90.69 76 SER A C 1
ATOM 578 O O . SER A 1 76 ? 4.043 -1.682 -6.062 1.00 90.69 76 SER A O 1
ATOM 580 N N . PRO A 1 77 ? 4.494 0.435 -6.736 1.00 92.94 77 PRO A N 1
ATOM 581 C CA . PRO A 1 77 ? 5.480 0.687 -5.698 1.00 92.94 77 PRO A CA 1
ATOM 582 C C . PRO A 1 77 ? 4.860 0.501 -4.314 1.00 92.94 77 PRO A C 1
ATOM 584 O O . PRO A 1 77 ? 3.662 0.722 -4.110 1.00 92.94 77 PRO A O 1
ATOM 587 N N . MET A 1 78 ? 5.686 0.101 -3.355 1.00 93.69 78 MET A N 1
ATOM 588 C CA . MET A 1 78 ? 5.277 0.023 -1.958 1.00 93.69 78 MET A CA 1
ATOM 589 C C . MET A 1 78 ? 5.097 1.431 -1.383 1.00 93.69 78 MET A C 1
ATOM 591 O O . MET A 1 78 ? 5.970 2.283 -1.543 1.00 93.69 78 MET A O 1
ATOM 595 N N . ASP A 1 79 ? 3.989 1.656 -0.689 1.00 95.31 79 ASP A N 1
ATOM 596 C CA . ASP A 1 79 ? 3.687 2.881 0.040 1.00 95.31 79 ASP A CA 1
ATOM 597 C C . ASP A 1 79 ? 3.345 2.570 1.507 1.00 95.31 79 ASP A C 1
ATOM 599 O O . ASP A 1 79 ? 3.116 1.419 1.895 1.00 95.31 79 ASP A O 1
ATOM 603 N N . LEU A 1 80 ? 3.359 3.610 2.338 1.00 95.69 80 LEU A N 1
ATOM 604 C CA . LEU A 1 80 ? 3.164 3.526 3.776 1.00 95.69 80 LEU A CA 1
ATOM 605 C C . LEU A 1 80 ? 2.221 4.631 4.261 1.00 95.69 80 LEU A C 1
ATOM 607 O O . LEU A 1 80 ? 2.497 5.825 4.111 1.00 95.69 80 LEU A O 1
ATOM 611 N N . ALA A 1 81 ? 1.143 4.217 4.926 1.00 96.69 81 ALA A N 1
ATOM 612 C CA . ALA A 1 81 ? 0.256 5.084 5.693 1.00 96.69 81 ALA A CA 1
ATOM 613 C C . ALA A 1 81 ? 0.501 4.886 7.192 1.00 96.69 81 ALA A C 1
ATOM 615 O O . ALA A 1 81 ? 0.751 3.770 7.649 1.00 96.69 81 ALA A O 1
ATOM 616 N N . GLN A 1 82 ? 0.445 5.961 7.975 1.00 95.88 82 GLN A N 1
ATOM 617 C CA . GLN A 1 82 ? 0.711 5.896 9.409 1.00 95.88 82 GLN A CA 1
ATOM 618 C C . GLN A 1 82 ? -0.172 6.879 10.168 1.00 95.88 82 GLN A C 1
ATOM 620 O O . GLN A 1 82 ? -0.385 8.000 9.708 1.00 95.88 82 GLN A O 1
ATOM 625 N N . TYR A 1 83 ? -0.668 6.452 11.326 1.00 96.06 83 TYR A N 1
ATOM 626 C CA . TYR A 1 83 ? -1.460 7.272 12.230 1.00 96.06 83 TYR A CA 1
ATOM 627 C C . TYR A 1 83 ? -0.764 7.406 13.590 1.00 96.06 83 TYR A C 1
ATOM 629 O O . TYR A 1 83 ? -0.306 6.390 14.126 1.00 96.06 83 TYR A O 1
ATOM 637 N N . PRO A 1 84 ? -0.702 8.621 14.160 1.00 94.19 84 PRO A N 1
ATOM 638 C CA . PRO A 1 84 ? -1.026 9.893 13.511 1.00 94.19 84 PRO A CA 1
ATOM 639 C C . PRO A 1 84 ? -0.006 10.211 12.409 1.00 94.19 84 PRO A C 1
ATOM 641 O O . PRO A 1 84 ? 1.134 9.747 12.461 1.00 94.19 84 PRO A O 1
ATOM 644 N N . ASN A 1 85 ? -0.389 10.998 11.400 1.00 90.88 85 ASN A N 1
ATOM 645 C CA . ASN A 1 85 ? 0.501 11.300 10.267 1.00 90.88 85 ASN A CA 1
ATOM 646 C C . ASN A 1 85 ? 1.804 12.005 10.712 1.00 90.88 85 ASN A C 1
ATOM 648 O O . ASN A 1 85 ? 2.867 11.780 10.134 1.00 90.88 85 ASN A O 1
ATOM 652 N N . SER A 1 86 ? 1.744 12.787 11.797 1.00 90.25 86 SER A N 1
ATOM 653 C CA . SER A 1 86 ? 2.895 13.439 12.443 1.00 90.25 86 SER A CA 1
ATOM 654 C C . SER A 1 86 ? 3.979 12.459 12.902 1.00 90.25 86 SER A C 1
ATOM 656 O O . SER A 1 86 ? 5.154 12.825 12.939 1.00 90.25 86 SER A O 1
ATOM 658 N N . SER A 1 87 ? 3.631 11.196 13.173 1.00 90.38 87 SER A N 1
ATOM 659 C CA . SER A 1 87 ? 4.592 10.174 13.607 1.00 90.38 87 SER A CA 1
ATOM 660 C C . SER A 1 87 ? 5.689 9.881 12.578 1.00 90.38 87 SER A C 1
ATOM 662 O O . SER A 1 87 ? 6.791 9.478 12.951 1.00 90.38 87 SER A O 1
ATOM 664 N N . ARG A 1 88 ? 5.441 10.163 11.290 1.00 87.88 88 ARG A N 1
ATOM 665 C CA . ARG A 1 88 ? 6.448 10.075 10.215 1.00 87.88 88 ARG A CA 1
ATOM 666 C C . ARG A 1 88 ? 7.526 11.154 10.320 1.00 87.88 88 ARG A C 1
ATOM 668 O O . ARG A 1 88 ? 8.630 10.971 9.818 1.00 87.88 88 ARG A O 1
ATOM 675 N N . PHE A 1 89 ? 7.209 12.262 10.981 1.00 88.12 89 PHE A N 1
ATOM 676 C CA . PHE A 1 89 ? 8.064 13.436 11.127 1.00 88.12 89 PHE A CA 1
ATOM 677 C C . PHE A 1 89 ? 8.478 13.645 12.581 1.00 88.12 89 PHE A C 1
ATOM 679 O O . PHE A 1 89 ? 8.769 14.768 12.970 1.00 88.12 89 PHE A O 1
ATOM 686 N N . ARG A 1 90 ? 8.500 12.582 13.398 1.00 86.38 90 ARG A N 1
ATOM 687 C CA . ARG A 1 90 ? 8.755 12.675 14.843 1.00 86.38 90 ARG A CA 1
ATOM 688 C C . ARG A 1 90 ? 10.048 13.423 15.190 1.00 86.38 90 ARG A C 1
ATOM 690 O O . ARG A 1 90 ? 10.050 14.211 16.123 1.00 86.38 90 ARG A O 1
ATOM 697 N N . ASN A 1 91 ? 11.116 13.233 14.411 1.00 87.31 91 ASN A N 1
ATOM 698 C CA . ASN A 1 91 ? 12.402 13.923 14.612 1.00 87.31 91 ASN A CA 1
ATOM 699 C C . ASN A 1 91 ? 12.366 15.426 14.269 1.00 87.31 91 ASN A C 1
ATOM 701 O O . ASN A 1 91 ? 13.359 16.114 14.475 1.00 87.31 91 ASN A O 1
ATOM 705 N N . LEU A 1 92 ? 11.260 15.909 13.702 1.00 89.56 92 LEU A N 1
ATOM 706 C CA . LEU A 1 92 ? 11.020 17.303 13.333 1.00 89.56 92 LEU A CA 1
ATOM 707 C C . LEU A 1 92 ? 9.907 17.936 14.187 1.00 89.56 92 LEU A C 1
ATOM 709 O O . LEU A 1 92 ? 9.487 19.046 13.881 1.00 89.56 92 LEU A O 1
ATOM 713 N N . GLN A 1 93 ? 9.387 17.225 15.195 1.00 87.38 93 GLN A N 1
ATOM 714 C CA . GLN A 1 93 ? 8.358 17.752 16.093 1.00 87.38 93 GLN A CA 1
ATOM 715 C C . GLN A 1 93 ? 8.990 18.543 17.231 1.00 87.38 93 GLN A C 1
ATOM 717 O O . GLN A 1 93 ? 10.064 18.184 17.726 1.00 87.38 93 GLN A O 1
ATOM 722 N N . ASP A 1 94 ? 8.275 19.566 17.686 1.00 91.06 94 ASP A N 1
ATOM 723 C CA . ASP A 1 94 ? 8.623 20.267 18.912 1.00 91.06 94 ASP A CA 1
ATOM 724 C C . ASP A 1 94 ? 8.514 19.315 20.119 1.00 91.06 94 ASP A C 1
ATOM 726 O O . ASP A 1 94 ? 7.666 18.412 20.122 1.00 91.06 94 ASP A O 1
ATOM 730 N N . PRO A 1 95 ? 9.345 19.488 21.168 1.00 90.69 95 PRO A N 1
ATOM 731 C CA . PRO A 1 95 ? 9.350 18.598 22.331 1.00 90.69 95 PRO A CA 1
ATOM 732 C C . PRO A 1 95 ? 7.973 18.393 22.980 1.00 90.69 95 PRO A C 1
ATOM 734 O O . PRO A 1 95 ? 7.684 17.304 23.469 1.00 90.69 95 PRO A O 1
ATOM 737 N N . GLU A 1 96 ? 7.120 19.417 22.955 1.00 91.94 96 GLU A N 1
ATOM 738 C CA . GLU A 1 96 ? 5.775 19.415 23.546 1.00 91.94 96 GLU A CA 1
ATOM 739 C C . GLU A 1 96 ? 4.762 18.553 22.765 1.00 91.94 96 GLU A C 1
ATOM 741 O O . GLU A 1 96 ? 3.748 18.129 23.322 1.00 91.94 96 GLU A O 1
ATOM 746 N N . ASP A 1 97 ? 5.042 18.246 21.494 1.00 90.88 97 ASP A N 1
ATOM 747 C CA . ASP A 1 97 ? 4.160 17.474 20.610 1.00 90.88 97 ASP A CA 1
ATOM 748 C C . ASP A 1 97 ? 4.645 16.036 20.364 1.00 90.88 97 ASP A C 1
ATOM 750 O O . ASP A 1 97 ? 3.975 15.252 19.683 1.00 90.88 97 ASP A O 1
ATOM 754 N N . LEU A 1 98 ? 5.777 15.638 20.957 1.00 89.06 98 LEU A N 1
ATOM 755 C CA . LEU A 1 98 ? 6.351 14.300 20.777 1.00 89.06 98 LEU A CA 1
ATOM 756 C C . LEU A 1 98 ? 5.403 13.174 21.201 1.00 89.06 98 LEU A C 1
ATOM 758 O O . LEU A 1 98 ? 5.349 12.145 20.522 1.00 89.06 98 LEU A O 1
ATOM 762 N N . ASP A 1 99 ? 4.636 13.377 22.273 1.00 88.06 99 ASP A N 1
ATOM 763 C CA . ASP A 1 99 ? 3.662 12.396 22.766 1.00 88.06 99 ASP A CA 1
ATOM 764 C C . ASP A 1 99 ? 2.479 12.237 21.801 1.00 88.06 99 ASP A C 1
ATOM 766 O O . ASP A 1 99 ? 1.972 11.134 21.590 1.00 88.06 99 ASP A O 1
ATOM 770 N N . LYS A 1 100 ? 2.080 13.324 21.129 1.00 86.75 100 LYS A N 1
ATOM 771 C CA . LYS A 1 100 ? 1.028 13.305 20.100 1.00 86.75 100 LYS A CA 1
ATOM 772 C C . LYS A 1 100 ? 1.514 12.703 18.783 1.00 86.75 100 LYS A C 1
ATOM 774 O O . LYS A 1 100 ? 0.696 12.354 17.941 1.00 86.75 100 LYS A O 1
ATOM 779 N N . ALA A 1 101 ? 2.826 12.579 18.591 1.00 90.12 101 ALA A N 1
ATOM 780 C CA . ALA A 1 101 ? 3.447 11.999 17.403 1.00 90.12 101 ALA A CA 1
ATOM 781 C C . ALA A 1 101 ? 3.855 10.525 17.587 1.00 90.12 101 ALA A C 1
ATOM 783 O O . ALA A 1 101 ? 4.578 9.970 16.754 1.00 90.12 101 ALA A O 1
ATOM 784 N N . VAL A 1 102 ? 3.413 9.860 18.658 1.00 91.81 102 VAL A N 1
ATOM 785 C CA . VAL A 1 102 ? 3.641 8.422 18.838 1.00 91.81 102 VAL A CA 1
ATOM 786 C C . VAL A 1 102 ? 2.799 7.641 17.832 1.00 91.81 102 VAL A C 1
ATOM 788 O O . VAL A 1 102 ? 1.588 7.814 17.747 1.00 91.81 102 VAL A O 1
ATOM 791 N N . ALA A 1 103 ? 3.455 6.782 17.052 1.00 94.38 103 ALA A N 1
ATOM 792 C CA . ALA A 1 103 ? 2.802 5.930 16.068 1.00 94.38 103 ALA A CA 1
ATOM 793 C C . ALA A 1 103 ? 1.861 4.919 16.738 1.00 94.38 103 ALA A C 1
ATOM 795 O O . ALA A 1 103 ? 2.282 4.198 17.637 1.00 94.38 103 ALA A O 1
ATOM 796 N N . LYS A 1 104 ? 0.626 4.823 16.244 1.00 95.75 104 LYS A N 1
ATOM 797 C CA . LYS A 1 104 ? -0.420 3.927 16.767 1.00 95.75 104 LYS A CA 1
ATOM 798 C C . LYS A 1 104 ? -0.842 2.861 15.765 1.00 95.75 104 LYS A C 1
ATOM 800 O O . LYS A 1 104 ? -0.982 1.693 16.117 1.00 95.75 104 LYS A O 1
ATOM 805 N N . ILE A 1 105 ? -0.948 3.240 14.491 1.00 97.75 105 ILE A N 1
ATOM 806 C CA . ILE A 1 105 ? -1.283 2.329 13.390 1.00 97.75 105 ILE A CA 1
ATOM 807 C C . ILE A 1 105 ? -0.336 2.593 12.222 1.00 97.75 105 ILE A C 1
ATOM 809 O O . ILE A 1 105 ? -0.031 3.746 11.913 1.00 97.75 105 ILE A O 1
ATOM 813 N N . ARG A 1 106 ? 0.116 1.538 11.547 1.00 98.00 106 ARG A N 1
ATOM 814 C CA . ARG A 1 106 ? 0.851 1.629 10.281 1.00 98.00 106 ARG A CA 1
ATOM 815 C C . ARG A 1 106 ? 0.297 0.631 9.277 1.00 98.00 106 ARG A C 1
ATOM 817 O O . ARG A 1 106 ? 0.075 -0.522 9.626 1.00 98.00 106 ARG A O 1
ATOM 824 N N . VAL A 1 107 ? 0.157 1.065 8.032 1.00 97.94 107 VAL A N 1
ATOM 825 C CA . VAL A 1 107 ? -0.197 0.220 6.893 1.00 97.94 107 VAL A CA 1
ATOM 826 C C . VAL A 1 107 ? 0.917 0.287 5.861 1.00 97.94 107 VAL A C 1
ATOM 828 O O . VAL A 1 107 ? 1.301 1.382 5.459 1.00 97.94 107 VAL A O 1
ATOM 831 N N . ILE A 1 108 ? 1.428 -0.864 5.437 1.00 96.81 108 ILE A N 1
ATOM 832 C CA . ILE A 1 108 ? 2.377 -0.989 4.325 1.00 96.81 108 ILE A CA 1
ATOM 833 C C . ILE A 1 108 ? 1.679 -1.773 3.218 1.00 96.81 108 ILE A C 1
ATOM 835 O O . ILE A 1 108 ? 1.173 -2.866 3.463 1.00 96.81 108 ILE A O 1
ATOM 839 N N . TYR A 1 109 ? 1.620 -1.209 2.016 1.00 96.25 109 TYR A N 1
ATOM 840 C CA . TYR A 1 109 ? 0.851 -1.779 0.913 1.00 96.25 109 TYR A CA 1
ATOM 841 C C . TYR A 1 109 ? 1.470 -1.414 -0.431 1.00 96.25 109 TYR A C 1
ATOM 843 O O . TYR A 1 109 ? 2.023 -0.332 -0.605 1.00 96.25 109 TYR A O 1
ATOM 851 N N . SER A 1 110 ? 1.370 -2.306 -1.415 1.00 95.19 110 SER A N 1
ATOM 852 C CA . SER A 1 110 ? 1.714 -1.946 -2.791 1.00 95.19 110 SER A CA 1
ATOM 853 C C . SER A 1 110 ? 0.566 -1.163 -3.420 1.00 95.19 110 SER A C 1
ATOM 855 O O . SER A 1 110 ? -0.584 -1.600 -3.347 1.00 95.19 110 SER A O 1
ATOM 857 N N . ARG A 1 111 ? 0.896 -0.041 -4.066 1.00 95.38 111 ARG A N 1
ATOM 858 C CA . ARG A 1 111 ? -0.020 0.939 -4.670 1.00 95.38 111 ARG A CA 1
ATOM 859 C C . ARG A 1 111 ? -0.114 0.731 -6.196 1.00 95.38 111 ARG A C 1
ATOM 861 O O . ARG A 1 111 ? 0.590 1.402 -6.954 1.00 95.38 111 ARG A O 1
ATOM 868 N N . PRO A 1 112 ? -0.922 -0.224 -6.702 1.00 95.75 112 PRO A N 1
ATOM 869 C CA . PRO A 1 112 ? -1.134 -0.383 -8.137 1.00 95.75 112 PRO A CA 1
ATOM 870 C C . PRO A 1 112 ? -1.839 0.826 -8.758 1.00 95.75 112 PRO A C 1
ATOM 872 O O . PRO A 1 112 ? -2.715 1.440 -8.154 1.00 95.75 112 PRO A O 1
ATOM 875 N N . GLN A 1 113 ? -1.466 1.122 -10.000 1.00 95.31 113 GLN A N 1
ATOM 876 C CA . GLN A 1 113 ? -2.066 2.172 -10.831 1.00 95.31 113 GLN A CA 1
ATOM 877 C C . GLN A 1 113 ? -3.203 1.608 -11.695 1.00 95.31 113 GLN A C 1
ATOM 879 O O . GLN A 1 113 ? -3.127 0.448 -12.124 1.00 95.31 113 GLN A O 1
ATOM 884 N N . MET A 1 114 ? -4.222 2.413 -12.013 1.00 94.88 114 MET A N 1
ATOM 885 C CA . MET A 1 114 ? -5.317 2.000 -12.898 1.00 94.88 114 MET A CA 1
ATOM 886 C C . MET A 1 114 ? -4.810 1.680 -14.296 1.00 94.88 114 MET A C 1
ATOM 888 O O . MET A 1 114 ? -5.085 0.591 -14.808 1.00 94.88 114 MET A O 1
ATOM 892 N N . LYS A 1 115 ? -4.008 2.576 -14.887 1.00 91.88 115 LYS A N 1
ATOM 893 C CA . LYS A 1 115 ? -3.494 2.428 -16.260 1.00 91.88 115 LYS A CA 1
ATOM 894 C C . LYS A 1 115 ? -4.619 2.236 -17.287 1.00 91.88 115 LYS A C 1
ATOM 896 O O . LYS A 1 115 ? -4.509 1.394 -18.177 1.00 91.88 115 LYS A O 1
ATOM 901 N N . GLY A 1 116 ? -5.717 2.974 -17.120 1.00 91.06 116 GLY A N 1
ATOM 902 C CA . GLY A 1 116 ? -6.888 2.907 -18.001 1.00 91.06 116 GLY A CA 1
ATOM 903 C C . GLY A 1 116 ? -7.707 1.613 -17.904 1.00 91.06 116 GLY A C 1
ATOM 904 O O . GLY A 1 116 ? -8.498 1.335 -18.800 1.00 91.06 116 GLY A O 1
ATOM 905 N N . ARG A 1 117 ? -7.507 0.802 -16.857 1.00 94.06 117 ARG A N 1
ATOM 906 C CA . ARG A 1 117 ? -8.299 -0.410 -16.595 1.00 94.06 117 ARG A CA 1
ATOM 907 C C . ARG A 1 117 ? -9.485 -0.093 -15.689 1.00 94.06 117 ARG A C 1
ATOM 909 O O . ARG A 1 117 ? -9.336 0.691 -14.757 1.00 94.06 117 ARG A O 1
ATOM 916 N N . GLU A 1 118 ? -10.591 -0.795 -15.911 1.00 94.81 118 GLU A N 1
ATOM 917 C CA . GLU A 1 1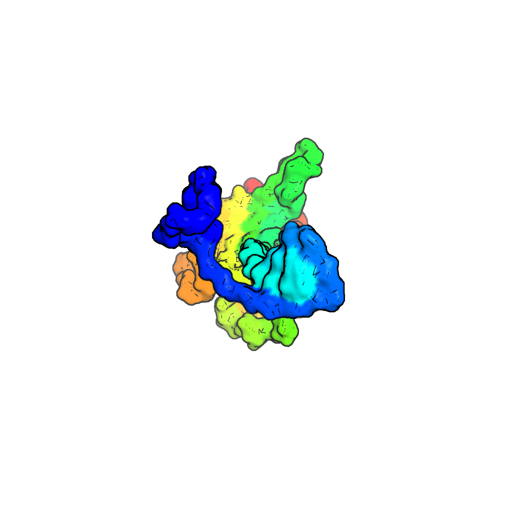18 ? -11.686 -0.910 -14.943 1.00 94.81 118 GLU A CA 1
ATOM 918 C C . GLU A 1 118 ? -11.204 -1.714 -13.726 1.00 94.81 118 GLU A C 1
ATOM 920 O O . GLU A 1 118 ? -10.692 -2.837 -13.868 1.00 94.81 118 GLU A O 1
ATOM 925 N N . ILE A 1 119 ? -11.310 -1.127 -12.531 1.00 97.00 119 ILE A N 1
ATOM 926 C CA . ILE A 1 119 ? -10.773 -1.741 -11.315 1.00 97.00 119 ILE A CA 1
ATOM 927 C C . ILE A 1 119 ? -11.806 -2.645 -10.678 1.00 97.00 119 ILE A C 1
ATOM 929 O O . ILE A 1 119 ? -11.587 -3.855 -10.629 1.00 97.00 119 ILE A O 1
ATOM 933 N N . PHE A 1 120 ? -12.911 -2.099 -10.184 1.00 96.50 120 PHE A N 1
ATOM 934 C CA . PHE A 1 120 ? -13.905 -2.898 -9.471 1.00 96.50 120 PHE A CA 1
ATOM 935 C C . PHE A 1 120 ? -14.897 -3.522 -10.451 1.00 96.50 120 PHE A C 1
ATOM 937 O O . PHE A 1 120 ? -15.492 -2.834 -11.266 1.00 96.50 120 PHE A O 1
ATOM 944 N N . GLY A 1 121 ? -15.049 -4.847 -10.403 1.00 94.19 121 GLY A N 1
ATOM 945 C CA . GLY A 1 121 ? -15.786 -5.619 -11.412 1.00 94.19 121 GLY A CA 1
ATOM 946 C C . GLY A 1 121 ? -14.921 -6.083 -12.590 1.00 94.19 121 GLY A C 1
ATOM 947 O O . GLY A 1 121 ? -15.230 -7.114 -13.188 1.00 94.19 121 GLY A O 1
ATOM 948 N N . GLY A 1 122 ? -13.806 -5.395 -12.854 1.00 95.38 122 GLY A N 1
ATOM 949 C CA . GLY A 1 122 ? -12.770 -5.789 -13.809 1.00 95.38 122 GLY A CA 1
ATOM 950 C C . GLY A 1 122 ? -11.595 -6.499 -13.131 1.00 95.38 122 GLY A C 1
ATOM 951 O O . GLY A 1 122 ? -11.603 -7.718 -12.946 1.00 95.38 122 GLY A O 1
ATOM 952 N N . LEU A 1 123 ? -10.556 -5.735 -12.775 1.00 94.31 123 LEU A N 1
ATOM 953 C CA . LEU A 1 123 ? -9.331 -6.262 -12.155 1.00 94.31 123 LEU A CA 1
ATOM 954 C C . LEU A 1 123 ? -9.578 -6.906 -10.779 1.00 94.31 123 LEU A C 1
ATOM 956 O O . LEU A 1 123 ? -9.047 -7.979 -10.491 1.00 94.31 123 LEU A O 1
ATOM 960 N N . VAL A 1 124 ? -10.349 -6.233 -9.928 1.00 95.25 124 VAL A N 1
ATOM 961 C CA . VAL A 1 124 ? -10.828 -6.723 -8.635 1.00 95.25 124 VAL A CA 1
ATOM 962 C C . VAL A 1 124 ? -12.237 -7.255 -8.856 1.00 95.25 124 VAL A C 1
ATOM 964 O O . VAL A 1 124 ? -13.206 -6.499 -8.939 1.00 95.25 124 VAL A O 1
ATOM 967 N N . LYS A 1 125 ? -12.349 -8.576 -8.984 1.00 95.56 125 LYS A N 1
ATOM 968 C CA . LYS A 1 125 ? -13.629 -9.240 -9.222 1.00 95.56 125 LYS A CA 1
ATOM 969 C C . LYS A 1 125 ? -14.504 -9.197 -7.979 1.00 95.56 125 LYS A C 1
ATOM 971 O O . LYS A 1 125 ? -14.055 -9.509 -6.876 1.00 95.56 125 LYS A O 1
ATOM 976 N N . TYR A 1 126 ? -15.778 -8.875 -8.175 1.00 96.88 126 TYR A N 1
ATOM 977 C CA . TYR A 1 126 ? -16.741 -8.905 -7.084 1.00 96.88 126 TYR A CA 1
ATOM 978 C C . TYR A 1 126 ? -16.935 -10.321 -6.537 1.00 96.88 126 TYR A C 1
ATOM 980 O O . TYR A 1 126 ? -17.011 -11.288 -7.294 1.00 96.88 126 TYR A O 1
ATOM 988 N N . GLY A 1 127 ? -17.053 -10.434 -5.216 1.00 95.56 127 GLY A N 1
ATOM 989 C CA . GLY A 1 127 ? -17.245 -11.701 -4.516 1.00 95.56 127 GLY A CA 1
ATOM 990 C C . GLY A 1 127 ? -15.974 -12.541 -4.362 1.00 95.56 127 GLY A C 1
ATOM 991 O O . GLY A 1 127 ? -16.032 -13.587 -3.714 1.00 95.56 127 GLY A O 1
ATOM 992 N N . GLU A 1 128 ? -14.831 -12.096 -4.886 1.00 93.38 128 GLU A N 1
ATOM 993 C CA . GLU A 1 128 ? -13.534 -12.726 -4.645 1.00 93.38 128 GLU A CA 1
ATOM 994 C C . GLU A 1 128 ? -12.775 -11.988 -3.533 1.00 93.38 128 GLU A C 1
ATOM 996 O O . GLU A 1 128 ? -12.863 -10.767 -3.383 1.00 93.38 128 GLU A O 1
ATOM 1001 N N . VAL A 1 129 ? -12.026 -12.744 -2.726 1.00 92.12 129 VAL A N 1
ATOM 1002 C CA . VAL A 1 129 ? -11.087 -12.156 -1.764 1.00 92.12 129 VAL A CA 1
ATOM 1003 C C . VAL A 1 129 ? -9.962 -11.498 -2.550 1.00 92.12 129 VAL A C 1
ATOM 1005 O O . VAL A 1 129 ? -9.446 -12.065 -3.509 1.00 92.12 129 VAL A O 1
ATOM 1008 N N . TRP A 1 130 ? -9.553 -10.312 -2.134 1.00 92.75 130 TRP A N 1
ATOM 1009 C CA . TRP A 1 130 ? -8.454 -9.554 -2.699 1.00 92.75 130 TRP A CA 1
ATOM 1010 C C . TRP A 1 130 ? -7.477 -9.183 -1.592 1.00 92.75 130 TRP A C 1
ATOM 1012 O O . TRP A 1 130 ? -7.862 -8.701 -0.527 1.00 92.75 130 TRP A O 1
ATOM 1022 N N . ARG A 1 131 ? -6.185 -9.339 -1.881 1.00 91.00 131 ARG A N 1
ATOM 1023 C CA . ARG A 1 131 ? -5.084 -8.974 -0.981 1.00 91.00 131 ARG A CA 1
ATOM 1024 C C . ARG A 1 131 ? -4.959 -7.487 -0.613 1.00 91.00 131 ARG A C 1
ATOM 1026 O O . ARG A 1 131 ? -3.973 -7.112 0.011 1.00 91.00 131 ARG A O 1
ATOM 1033 N N . LEU A 1 132 ? -5.904 -6.657 -1.062 1.00 93.25 132 LEU A N 1
ATOM 1034 C CA . LEU A 1 132 ? -5.963 -5.217 -0.819 1.00 93.25 132 LEU A CA 1
ATOM 1035 C C . LEU A 1 132 ? -4.671 -4.498 -1.244 1.00 93.25 132 LEU A C 1
ATOM 1037 O O . LEU A 1 132 ? -4.077 -3.732 -0.499 1.00 93.25 132 LEU A O 1
ATOM 1041 N N . GLY A 1 133 ? -4.197 -4.805 -2.452 1.00 92.94 133 GLY A N 1
ATOM 1042 C CA . GLY A 1 133 ? -2.929 -4.323 -2.997 1.00 92.94 133 GLY A CA 1
ATOM 1043 C C . GLY A 1 133 ? -2.426 -5.160 -4.174 1.00 92.94 133 GLY A C 1
ATOM 1044 O O . GLY A 1 133 ? -3.132 -6.018 -4.727 1.00 92.94 133 GLY A O 1
ATOM 1045 N N . ALA A 1 134 ? -1.174 -4.931 -4.558 1.00 89.75 134 ALA A N 1
ATOM 1046 C CA . ALA A 1 134 ? -0.433 -5.737 -5.529 1.00 89.75 134 ALA A CA 1
ATOM 1047 C C . ALA A 1 134 ? 0.713 -6.504 -4.850 1.00 89.75 134 ALA A C 1
ATOM 1049 O O . ALA A 1 134 ? 1.089 -6.187 -3.734 1.00 89.75 134 ALA A O 1
ATOM 1050 N N . ASN A 1 135 ? 1.286 -7.497 -5.532 1.00 85.44 135 ASN A N 1
ATOM 1051 C CA . ASN A 1 135 ? 2.459 -8.237 -5.054 1.00 85.44 135 ASN A CA 1
ATOM 1052 C C . ASN A 1 135 ? 2.240 -8.922 -3.682 1.00 85.44 135 ASN A C 1
ATOM 1054 O O . ASN A 1 135 ? 1.588 -9.974 -3.633 1.00 85.44 135 ASN A O 1
ATOM 1058 N N . GLN A 1 136 ? 2.775 -8.336 -2.607 1.00 84.94 136 GLN A N 1
ATOM 1059 C CA . GLN A 1 136 ? 2.705 -8.833 -1.230 1.00 84.94 136 GLN A CA 1
ATOM 1060 C C . GLN A 1 136 ? 1.380 -8.457 -0.550 1.00 84.94 136 GLN A C 1
ATOM 1062 O O . GLN A 1 136 ? 0.714 -7.499 -0.939 1.00 84.94 136 GLN A O 1
ATOM 1067 N N . THR A 1 137 ? 0.987 -9.225 0.466 1.00 88.88 137 THR A N 1
ATOM 1068 C CA . THR A 1 137 ? -0.150 -8.885 1.335 1.00 88.88 137 THR A CA 1
ATOM 1069 C C . THR A 1 137 ? 0.031 -7.514 1.985 1.00 88.88 137 THR A C 1
ATOM 1071 O O . THR A 1 137 ? 1.110 -7.210 2.494 1.00 88.88 137 THR A O 1
ATOM 1074 N N . THR A 1 138 ? -1.039 -6.715 2.018 1.00 94.94 138 THR A N 1
ATOM 1075 C CA . THR A 1 138 ? -1.063 -5.460 2.775 1.00 94.94 138 THR A CA 1
ATOM 1076 C C . THR A 1 138 ? -0.892 -5.735 4.260 1.00 94.94 138 THR A C 1
ATOM 1078 O O . THR A 1 138 ? -1.641 -6.502 4.865 1.00 94.94 138 THR A O 1
ATOM 1081 N N . GLU A 1 139 ? 0.114 -5.103 4.847 1.00 95.62 139 GLU A N 1
ATOM 1082 C CA . GLU A 1 139 ? 0.506 -5.291 6.232 1.00 95.62 139 GLU A CA 1
ATOM 1083 C C . GLU A 1 139 ? -0.091 -4.190 7.103 1.00 95.62 139 GLU A C 1
ATOM 1085 O O . GLU A 1 139 ? 0.154 -3.006 6.883 1.00 95.62 139 GLU A O 1
ATOM 1090 N N . LEU A 1 140 ? -0.817 -4.592 8.138 1.00 97.19 140 LEU A N 1
ATOM 1091 C CA . LEU A 1 140 ? -1.432 -3.736 9.139 1.00 97.19 140 LEU A CA 1
ATOM 1092 C C . LEU A 1 140 ? -0.735 -3.960 10.485 1.00 97.19 140 LEU A C 1
ATOM 1094 O O . LEU A 1 140 ? -0.808 -5.037 11.072 1.00 97.19 140 LEU A O 1
ATOM 1098 N N . THR A 1 141 ? -0.021 -2.950 10.972 1.00 98.12 141 THR A N 1
ATOM 1099 C CA . THR A 1 141 ? 0.631 -2.961 12.286 1.00 98.12 141 THR A CA 1
ATOM 1100 C C . THR A 1 141 ? -0.157 -2.101 13.266 1.00 98.12 141 THR A C 1
ATOM 1102 O O . THR A 1 141 ? -0.365 -0.914 13.011 1.00 98.12 141 THR A O 1
ATOM 1105 N N . PHE A 1 142 ? -0.503 -2.678 14.411 1.00 98.19 142 PHE A N 1
ATOM 1106 C CA . PHE A 1 142 ? -1.003 -1.967 15.584 1.00 98.19 142 PHE A CA 1
ATOM 1107 C C . PHE A 1 142 ? 0.104 -1.882 16.634 1.00 98.19 142 PHE A C 1
ATOM 1109 O O . PHE A 1 142 ? 0.694 -2.903 16.993 1.00 98.19 142 PHE A O 1
ATOM 1116 N N . PHE A 1 143 ? 0.404 -0.674 17.109 1.00 96.94 143 PHE A N 1
ATOM 1117 C CA . PHE A 1 143 ? 1.409 -0.449 18.156 1.00 96.94 143 PHE A CA 1
ATOM 1118 C C . PHE A 1 143 ? 0.820 -0.510 19.572 1.00 96.94 143 PHE A C 1
ATOM 1120 O O . PHE A 1 143 ? 1.565 -0.627 20.540 1.00 96.94 143 PHE A O 1
ATOM 1127 N N . GLU A 1 144 ? -0.505 -0.497 19.675 1.00 96.06 144 GLU A N 1
ATOM 1128 C CA . GLU A 1 144 ? -1.282 -0.688 20.897 1.00 96.06 144 GLU A CA 1
ATOM 1129 C C . GLU A 1 144 ? -2.441 -1.657 20.625 1.00 96.06 144 GLU A C 1
ATOM 1131 O O . GLU A 1 144 ? -2.706 -2.015 19.473 1.00 96.06 144 GLU A O 1
ATOM 1136 N N . ASP A 1 145 ? -3.095 -2.138 21.680 1.00 97.81 145 ASP A N 1
ATOM 1137 C CA . ASP A 1 145 ? -4.309 -2.936 21.522 1.00 97.81 145 ASP A CA 1
ATOM 1138 C C . ASP A 1 145 ? -5.414 -2.068 20.891 1.00 97.81 145 ASP A C 1
ATOM 1140 O O . ASP A 1 145 ? -5.562 -0.887 21.208 1.00 97.81 145 ASP A O 1
ATOM 1144 N N . VAL A 1 146 ? -6.216 -2.654 20.005 1.00 98.00 146 VAL A N 1
ATOM 1145 C CA . VAL A 1 146 ? -7.324 -1.964 19.330 1.00 98.00 146 VAL A CA 1
ATOM 1146 C C . VAL A 1 146 ? -8.598 -2.797 19.382 1.00 98.00 146 VAL A C 1
ATOM 1148 O O . VAL A 1 146 ? -8.570 -4.012 19.586 1.00 98.00 146 VAL A O 1
ATOM 1151 N N . MET A 1 147 ? -9.729 -2.144 19.160 1.00 98.06 147 MET A N 1
ATOM 1152 C CA . MET A 1 147 ? -11.020 -2.776 18.924 1.00 98.06 147 MET A CA 1
ATOM 1153 C C . MET A 1 147 ? -11.415 -2.576 17.464 1.00 98.06 147 MET A C 1
ATOM 1155 O O . MET A 1 147 ? -11.393 -1.455 16.953 1.00 98.06 147 MET A O 1
ATOM 1159 N N . ILE A 1 148 ? -11.799 -3.660 16.798 1.00 97.94 148 ILE A N 1
ATOM 1160 C CA . ILE A 1 148 ? -12.393 -3.616 15.463 1.00 97.94 148 ILE A CA 1
ATOM 1161 C C . ILE A 1 148 ? -13.740 -4.335 15.538 1.00 97.94 148 ILE A C 1
ATOM 1163 O O . ILE A 1 148 ? -13.797 -5.534 15.828 1.00 97.94 148 ILE A O 1
ATOM 1167 N N . GLY A 1 149 ? -14.827 -3.588 15.325 1.00 95.56 149 GLY A N 1
ATOM 1168 C CA . GLY A 1 149 ? -16.156 -4.026 15.756 1.00 95.56 149 GLY A CA 1
ATOM 1169 C C . GLY A 1 149 ? -16.134 -4.368 17.250 1.00 95.56 149 GLY A C 1
ATOM 1170 O O . GLY A 1 149 ? -15.593 -3.611 18.056 1.00 95.56 149 GLY A O 1
ATOM 1171 N N . ASP A 1 150 ? -16.627 -5.554 17.600 1.00 96.38 150 ASP A N 1
ATOM 1172 C CA . ASP A 1 150 ? -16.621 -6.060 18.980 1.00 96.38 150 ASP A CA 1
ATOM 1173 C C . ASP A 1 150 ? -15.384 -6.912 19.320 1.00 96.38 150 ASP A C 1
ATOM 1175 O O . ASP A 1 150 ? -15.289 -7.490 20.404 1.00 96.38 150 ASP A O 1
ATOM 1179 N N . THR A 1 151 ? -14.415 -7.019 18.404 1.00 97.81 151 THR A N 1
ATOM 1180 C CA . THR A 1 151 ? -13.237 -7.877 18.590 1.00 97.81 151 THR A CA 1
ATOM 1181 C C . THR A 1 151 ? -12.044 -7.077 19.092 1.00 97.81 151 THR A C 1
ATOM 1183 O O . THR A 1 151 ? -11.568 -6.163 18.417 1.00 97.81 151 THR A O 1
ATOM 1186 N N . LYS A 1 152 ? -11.506 -7.479 20.250 1.00 98.00 152 LYS A N 1
ATOM 1187 C CA . LYS A 1 152 ? -10.218 -6.984 20.746 1.00 98.00 152 LYS A CA 1
ATOM 1188 C C . LYS A 1 152 ? -9.068 -7.622 19.969 1.00 98.00 152 LYS A C 1
ATOM 1190 O O . LYS A 1 152 ? -8.902 -8.842 19.988 1.00 98.00 152 LYS A O 1
ATOM 1195 N N . ILE A 1 153 ? -8.230 -6.793 19.360 1.00 97.69 153 ILE A N 1
ATOM 1196 C CA . ILE A 1 153 ? -7.019 -7.195 18.646 1.00 97.69 153 ILE A CA 1
ATOM 1197 C C . ILE A 1 153 ? -5.812 -6.682 19.420 1.00 97.69 153 ILE A C 1
ATOM 1199 O O . ILE A 1 153 ? -5.732 -5.506 19.764 1.00 97.69 153 ILE A O 1
ATOM 1203 N N . ARG A 1 154 ? -4.868 -7.578 19.715 1.00 97.62 154 ARG A N 1
ATOM 1204 C CA . ARG A 1 154 ? -3.647 -7.199 20.432 1.00 97.62 154 ARG A CA 1
ATOM 1205 C C . ARG A 1 154 ? -2.699 -6.426 19.528 1.00 97.62 154 ARG A C 1
ATOM 1207 O O . ARG A 1 154 ? -2.649 -6.716 18.329 1.00 97.62 154 ARG A O 1
ATOM 1214 N N . ALA A 1 155 ? -1.890 -5.553 20.121 1.00 98.00 155 ALA A N 1
ATOM 1215 C CA . ALA A 1 155 ? -0.746 -4.949 19.446 1.00 98.00 155 ALA A CA 1
ATOM 1216 C C . ALA A 1 155 ? 0.073 -6.021 18.705 1.00 98.00 155 ALA A C 1
ATOM 1218 O O . ALA A 1 155 ? 0.325 -7.115 19.223 1.00 98.00 155 ALA A O 1
ATOM 1219 N N . GLY A 1 156 ? 0.460 -5.730 17.468 1.00 97.31 156 GLY A N 1
ATOM 1220 C CA . GLY A 1 156 ? 1.101 -6.708 16.603 1.00 97.31 156 GLY A CA 1
ATOM 1221 C C . GLY A 1 156 ? 0.960 -6.392 15.124 1.00 97.31 156 GLY A C 1
ATOM 1222 O O . GLY A 1 156 ? 0.426 -5.360 14.721 1.00 97.31 156 GLY A O 1
ATOM 1223 N N . LYS A 1 157 ? 1.473 -7.309 14.308 1.00 97.12 157 LYS A N 1
ATOM 1224 C CA . LYS A 1 157 ? 1.478 -7.212 12.852 1.00 97.12 157 LYS A CA 1
ATOM 1225 C C . LYS A 1 157 ? 0.499 -8.233 12.273 1.00 97.12 157 LYS A C 1
ATOM 1227 O O . LYS A 1 157 ? 0.545 -9.405 12.643 1.00 97.12 157 LYS A O 1
ATOM 1232 N N . TYR A 1 158 ? -0.351 -7.778 11.364 1.00 96.31 158 TYR A N 1
ATOM 1233 C CA . TYR A 1 158 ? -1.429 -8.537 10.740 1.00 96.31 158 TYR A CA 1
ATOM 1234 C C . TYR A 1 158 ? -1.447 -8.286 9.232 1.00 96.31 158 TYR A C 1
ATOM 1236 O O . TYR A 1 158 ? -0.896 -7.299 8.748 1.00 96.31 158 TYR A O 1
ATOM 1244 N N . GLY A 1 159 ? -2.055 -9.195 8.482 1.00 94.75 159 GLY A N 1
ATOM 1245 C CA . GLY A 1 159 ? -2.411 -8.976 7.088 1.00 94.75 159 GLY A CA 1
ATOM 1246 C C . GLY A 1 159 ? -3.820 -8.400 6.976 1.00 94.75 159 GLY A C 1
ATOM 1247 O O . GLY A 1 159 ? -4.661 -8.626 7.854 1.00 94.75 159 GLY A O 1
ATOM 1248 N N . LEU A 1 160 ? -4.071 -7.661 5.900 1.00 95.62 160 LEU A N 1
ATOM 1249 C CA . LEU A 1 160 ? -5.372 -7.088 5.586 1.00 95.62 160 LEU A CA 1
ATOM 1250 C C . LEU A 1 160 ? -5.802 -7.492 4.179 1.00 95.62 160 LEU A C 1
ATOM 1252 O O . LEU A 1 160 ? -5.200 -7.074 3.191 1.00 95.62 160 LEU A O 1
ATOM 1256 N N . PHE A 1 161 ? -6.882 -8.260 4.103 1.00 95.12 161 PHE A N 1
ATOM 1257 C CA . PHE A 1 161 ? -7.589 -8.578 2.868 1.00 95.12 161 PHE A CA 1
ATOM 1258 C C . PHE A 1 161 ? -8.941 -7.869 2.831 1.00 95.12 161 PHE A C 1
ATOM 1260 O O . PHE A 1 161 ? -9.447 -7.396 3.849 1.00 95.12 161 PHE A O 1
ATOM 1267 N N . ALA A 1 162 ? -9.540 -7.812 1.646 1.00 95.69 162 ALA A N 1
ATOM 1268 C CA . ALA A 1 162 ? -10.920 -7.397 1.471 1.00 95.69 162 ALA A CA 1
ATOM 1269 C C . ALA A 1 162 ? -11.619 -8.304 0.462 1.00 95.69 162 ALA A C 1
ATOM 1271 O O . ALA A 1 162 ? -11.068 -8.602 -0.595 1.00 95.69 162 ALA A O 1
ATOM 1272 N N . LYS A 1 163 ? -12.849 -8.714 0.755 1.00 96.25 163 LYS A N 1
ATOM 1273 C CA . LYS A 1 163 ? -13.765 -9.252 -0.249 1.00 96.25 163 LYS A CA 1
ATOM 1274 C C . LYS A 1 163 ? -14.683 -8.123 -0.692 1.00 96.25 163 LYS A C 1
ATOM 1276 O O . LYS A 1 163 ? -15.481 -7.622 0.097 1.00 96.25 163 LYS A O 1
ATOM 1281 N N . VAL A 1 164 ? -14.546 -7.712 -1.946 1.00 96.94 164 VAL A N 1
ATOM 1282 C CA . VAL A 1 164 ? -15.288 -6.571 -2.488 1.00 96.94 164 VAL A CA 1
ATOM 1283 C C . VAL A 1 164 ? -16.566 -7.073 -3.144 1.00 96.94 164 VAL A C 1
ATOM 1285 O O . VAL A 1 164 ? -16.521 -7.954 -3.997 1.00 96.94 164 VAL A O 1
ATOM 1288 N N . ASN A 1 165 ? -17.712 -6.525 -2.760 1.00 97.00 165 ASN A N 1
ATOM 1289 C CA . ASN A 1 165 ? -18.997 -6.727 -3.425 1.00 97.00 165 ASN A CA 1
ATOM 1290 C C . ASN A 1 165 ? -19.455 -5.395 -4.040 1.00 97.00 165 ASN A C 1
ATOM 1292 O O . ASN A 1 165 ? -18.769 -4.383 -3.917 1.00 97.00 165 ASN A O 1
ATOM 1296 N N . LYS A 1 166 ? -20.610 -5.390 -4.717 1.00 94.00 166 LYS A N 1
ATOM 1297 C CA . LYS A 1 166 ? -21.130 -4.175 -5.366 1.00 94.00 166 LYS A CA 1
ATOM 1298 C C . LYS A 1 166 ? -21.413 -3.042 -4.374 1.00 94.00 166 LYS A C 1
ATOM 1300 O O . LYS A 1 166 ? -21.054 -1.906 -4.647 1.00 94.00 166 LYS A O 1
ATOM 1305 N N . ASP A 1 167 ? -22.004 -3.378 -3.228 1.00 96.50 167 ASP A N 1
ATOM 1306 C CA . ASP A 1 167 ? -22.525 -2.383 -2.279 1.00 96.50 167 ASP A CA 1
ATOM 1307 C C . ASP A 1 167 ? -21.795 -2.395 -0.925 1.00 96.50 167 ASP A C 1
ATOM 1309 O O . ASP A 1 167 ? -22.103 -1.602 -0.036 1.00 96.50 167 ASP A O 1
ATOM 1313 N N . ASN A 1 168 ? -20.864 -3.329 -0.722 1.00 98.25 168 ASN A N 1
ATOM 1314 C CA . ASN A 1 168 ? -20.139 -3.479 0.536 1.00 98.25 168 ASN A CA 1
ATOM 1315 C C . ASN A 1 168 ? -18.775 -4.137 0.345 1.00 98.25 168 ASN A C 1
ATOM 1317 O O . ASN A 1 168 ? -18.547 -4.881 -0.613 1.00 98.25 168 ASN A O 1
ATOM 1321 N N . TRP A 1 169 ? -17.876 -3.881 1.289 1.00 98.44 169 TRP A N 1
ATOM 1322 C CA . TRP A 1 169 ? -16.601 -4.576 1.421 1.00 98.44 169 TRP A CA 1
ATOM 1323 C C . TRP A 1 169 ? -16.590 -5.338 2.742 1.00 98.44 169 TRP A C 1
ATOM 1325 O O . TRP A 1 169 ? -16.951 -4.789 3.781 1.00 98.44 169 TRP A O 1
ATOM 1335 N N . GLU A 1 170 ? -16.131 -6.585 2.718 1.00 98.31 170 GLU A N 1
ATOM 1336 C CA . GLU A 1 170 ? -15.776 -7.330 3.925 1.00 98.31 170 GLU A CA 1
ATOM 1337 C C . GLU A 1 170 ? -14.261 -7.243 4.120 1.00 98.31 170 GLU A C 1
ATOM 1339 O O . GLU A 1 170 ? -13.498 -7.892 3.405 1.00 98.31 170 GLU A O 1
ATOM 1344 N N . PHE A 1 171 ? -13.819 -6.425 5.073 1.00 98.19 171 PHE A N 1
ATOM 1345 C CA . PHE A 1 171 ? -12.426 -6.371 5.503 1.00 98.19 171 PHE A CA 1
ATOM 1346 C C . PHE A 1 171 ? -12.094 -7.584 6.364 1.00 98.19 171 PHE A C 1
ATOM 1348 O O . PHE A 1 171 ? -12.851 -7.934 7.268 1.00 98.19 171 PHE A O 1
ATOM 1355 N N . ILE A 1 172 ? -10.942 -8.197 6.111 1.00 96.56 172 ILE A N 1
ATOM 1356 C CA . ILE A 1 172 ? -10.493 -9.423 6.765 1.00 96.56 172 ILE A CA 1
ATOM 1357 C C . ILE A 1 172 ? -9.095 -9.172 7.330 1.00 96.56 172 ILE A C 1
ATOM 1359 O O . ILE A 1 172 ? -8.119 -9.089 6.583 1.00 96.56 172 ILE A O 1
ATOM 1363 N N . VAL A 1 173 ? -8.994 -9.057 8.653 1.00 97.12 173 VAL A N 1
ATOM 1364 C CA . VAL A 1 173 ? -7.705 -8.977 9.354 1.00 97.12 173 VAL A CA 1
ATOM 1365 C C . VAL A 1 173 ? -7.269 -10.391 9.705 1.00 97.12 173 VAL A C 1
ATOM 1367 O O . VAL A 1 173 ? -8.046 -11.145 10.292 1.00 97.12 173 VAL A O 1
ATOM 1370 N N . HIS A 1 174 ? -6.036 -10.764 9.372 1.00 94.44 174 HIS A N 1
ATOM 1371 C CA . HIS A 1 174 ? -5.540 -12.133 9.537 1.00 94.44 174 HIS A CA 1
ATOM 1372 C C . HIS A 1 174 ? -4.077 -12.177 9.999 1.00 94.44 174 HIS A C 1
ATOM 1374 O O . HIS A 1 174 ? -3.364 -11.177 9.961 1.00 94.44 174 HIS A O 1
ATOM 1380 N N . LYS A 1 175 ? -3.602 -13.338 10.461 1.00 92.19 175 LYS A N 1
ATOM 1381 C CA . LYS A 1 175 ? -2.240 -13.488 11.020 1.00 92.19 175 LYS A CA 1
ATOM 1382 C C . LYS A 1 175 ? -1.136 -13.681 9.973 1.00 92.19 175 LYS A C 1
ATOM 1384 O O . LYS A 1 175 ? 0.039 -13.496 10.281 1.00 92.19 175 LYS A O 1
ATOM 1389 N N . ASN A 1 176 ? -1.487 -14.048 8.741 1.00 85.25 176 ASN A N 1
ATOM 1390 C CA . ASN A 1 176 ? -0.510 -14.363 7.695 1.00 85.25 176 ASN A CA 1
ATOM 1391 C C . ASN A 1 176 ? 0.067 -13.105 7.002 1.00 85.25 176 ASN A C 1
ATOM 1393 O O . ASN A 1 176 ? -0.419 -12.666 5.963 1.00 85.25 176 ASN A O 1
ATOM 1397 N N . VAL A 1 177 ? 1.126 -12.538 7.581 1.00 77.50 177 VAL A N 1
ATOM 1398 C CA . VAL A 1 177 ? 1.794 -11.296 7.131 1.00 77.50 177 VAL A CA 1
ATOM 1399 C C . VAL A 1 177 ? 2.854 -11.477 6.038 1.00 77.50 177 VAL A C 1
ATOM 1401 O O . VAL A 1 177 ? 3.338 -10.489 5.495 1.00 77.50 177 VAL A O 1
ATOM 1404 N N . GLN A 1 178 ? 3.267 -12.707 5.724 1.00 70.75 178 GLN A N 1
ATOM 1405 C CA . GLN A 1 178 ? 4.343 -12.994 4.759 1.00 70.75 178 GLN A CA 1
ATOM 1406 C C . GLN A 1 178 ? 3.811 -13.849 3.613 1.00 70.75 178 GLN A C 1
ATOM 1408 O O . GLN A 1 178 ? 4.279 -14.954 3.345 1.00 70.75 178 GLN A O 1
ATOM 1413 N N . SER A 1 179 ? 2.786 -13.323 2.954 1.00 67.62 179 SER A N 1
ATOM 1414 C CA . SER A 1 179 ? 2.043 -14.028 1.924 1.00 67.62 179 SER A CA 1
ATOM 1415 C C . SER A 1 179 ? 2.096 -13.284 0.590 1.00 67.62 179 SER A C 1
ATOM 1417 O O . SER A 1 179 ? 2.094 -12.052 0.529 1.00 67.62 179 SER A O 1
ATOM 1419 N N . TRP A 1 180 ? 2.168 -14.062 -0.490 1.00 65.50 180 TRP A N 1
ATOM 1420 C CA . TRP A 1 180 ? 2.122 -13.580 -1.866 1.00 65.50 180 TRP A CA 1
ATOM 1421 C C . TRP A 1 180 ? 0.812 -14.030 -2.508 1.00 65.50 180 TRP A C 1
ATOM 1423 O O . TRP A 1 180 ? 0.599 -15.224 -2.719 1.00 65.50 180 TRP A O 1
ATOM 1433 N N . GLY A 1 181 ? -0.058 -13.077 -2.846 1.00 60.66 181 GLY A N 1
ATOM 1434 C CA . GLY A 1 181 ? -1.339 -13.372 -3.495 1.00 60.66 181 GLY A CA 1
ATOM 1435 C C . GLY A 1 181 ? -2.385 -14.058 -2.603 1.00 60.66 181 GLY A C 1
ATOM 1436 O O . GLY A 1 181 ? -2.127 -14.448 -1.469 1.00 60.66 181 GLY A O 1
ATOM 1437 N N . ASN A 1 182 ? -3.597 -14.210 -3.147 1.00 63.44 182 ASN A N 1
ATOM 1438 C CA . ASN A 1 182 ? -4.753 -14.752 -2.418 1.00 63.44 182 ASN A CA 1
ATOM 1439 C C . ASN A 1 182 ? -4.650 -16.261 -2.129 1.00 63.44 182 ASN A C 1
ATOM 1441 O O . ASN A 1 182 ? -5.303 -16.749 -1.215 1.00 63.44 182 ASN A O 1
ATOM 1445 N N . ALA A 1 183 ? -3.845 -17.006 -2.898 1.00 64.31 183 ALA A N 1
ATOM 1446 C CA . ALA A 1 183 ? -3.748 -18.470 -2.813 1.00 64.31 183 ALA A CA 1
ATOM 1447 C C . ALA A 1 183 ? -3.201 -18.983 -1.467 1.00 64.31 183 ALA A C 1
ATOM 1449 O O . ALA A 1 183 ? -3.331 -20.158 -1.151 1.00 64.31 183 ALA A O 1
ATOM 1450 N N . ASN A 1 184 ? -2.606 -18.092 -0.681 1.00 65.44 184 ASN A N 1
ATOM 1451 C CA . ASN A 1 184 ? -2.017 -18.371 0.624 1.00 65.44 184 ASN A CA 1
ATOM 1452 C C . ASN A 1 184 ? -2.933 -17.914 1.784 1.00 65.44 184 ASN A C 1
ATOM 1454 O O . ASN A 1 184 ? -2.470 -17.746 2.914 1.00 65.44 184 ASN A O 1
ATOM 1458 N N . HIS A 1 185 ? -4.214 -17.647 1.505 1.00 75.25 185 HIS A N 1
ATOM 1459 C CA . HIS A 1 185 ? -5.232 -17.385 2.519 1.00 75.25 185 HIS A CA 1
ATOM 1460 C C . HIS A 1 185 ? -5.749 -18.696 3.125 1.00 75.25 185 HIS A C 1
ATOM 1462 O O . HIS A 1 185 ? -6.273 -19.534 2.395 1.00 75.25 185 HIS A O 1
ATOM 1468 N N . ASP A 1 186 ? -5.672 -18.840 4.448 1.00 82.56 186 ASP A N 1
ATOM 1469 C CA . ASP A 1 186 ? -6.432 -19.844 5.199 1.00 82.56 186 ASP A CA 1
ATOM 1470 C C . ASP A 1 186 ? -7.434 -19.109 6.095 1.00 82.56 186 ASP A C 1
ATOM 1472 O O . ASP A 1 186 ? -7.057 -18.233 6.878 1.00 82.56 186 ASP A O 1
ATOM 1476 N N . ASP A 1 187 ? -8.714 -19.474 5.997 1.00 86.75 187 ASP A N 1
ATOM 1477 C CA . ASP A 1 187 ? -9.776 -18.893 6.819 1.00 86.75 187 ASP A CA 1
ATOM 1478 C C . ASP A 1 187 ? -9.508 -19.048 8.327 1.00 86.75 187 ASP A C 1
ATOM 1480 O O . ASP A 1 187 ? -9.997 -18.243 9.123 1.00 86.75 187 ASP A O 1
ATOM 1484 N N . LYS A 1 188 ? -8.711 -20.047 8.733 1.00 89.56 188 LYS A N 1
ATOM 1485 C CA . LYS A 1 188 ? -8.310 -20.280 10.131 1.00 89.56 188 LYS A CA 1
ATOM 1486 C C . LYS A 1 188 ? -7.392 -19.197 10.694 1.00 89.56 188 LYS A C 1
ATOM 1488 O O . LYS A 1 188 ? -7.318 -19.045 11.913 1.00 89.56 188 LYS A O 1
ATOM 1493 N N . ASP A 1 189 ? -6.704 -18.452 9.834 1.00 90.88 189 ASP A N 1
ATOM 1494 C CA . ASP A 1 189 ? -5.815 -17.366 10.250 1.00 90.88 189 ASP A CA 1
ATOM 1495 C C . ASP A 1 189 ? -6.553 -16.038 10.444 1.00 90.88 189 ASP A C 1
ATOM 1497 O O . ASP A 1 189 ? -5.944 -15.057 10.890 1.00 90.88 189 ASP A O 1
ATOM 1501 N N . ASN A 1 190 ? -7.850 -15.993 10.124 1.00 94.44 190 ASN A N 1
ATOM 1502 C CA . ASN A 1 190 ? -8.672 -14.801 10.265 1.00 94.44 190 ASN A CA 1
ATOM 1503 C C . ASN A 1 190 ? -8.888 -14.454 11.738 1.00 94.44 190 ASN A C 1
ATOM 1505 O O . ASN A 1 190 ? -9.283 -15.283 12.555 1.00 94.44 190 ASN A O 1
ATOM 1509 N N . VAL A 1 191 ? -8.621 -13.194 12.064 1.00 96.50 191 VAL A N 1
ATOM 1510 C CA . VAL A 1 191 ? -8.788 -12.614 13.399 1.00 96.50 191 VAL A CA 1
ATOM 1511 C C . VAL A 1 191 ? -10.151 -11.947 13.513 1.00 96.50 191 VAL A C 1
ATOM 1513 O O . VAL A 1 191 ? -10.862 -12.178 14.484 1.00 96.50 191 VAL A O 1
ATOM 1516 N N . VAL A 1 192 ? -10.525 -11.134 12.521 1.00 97.62 192 VAL A N 1
ATOM 1517 C CA . VAL A 1 192 ? -11.839 -10.483 12.458 1.00 97.62 192 VAL A CA 1
ATOM 1518 C C . VAL A 1 192 ? -12.245 -10.248 11.003 1.00 97.62 192 VAL A C 1
ATOM 1520 O O . VAL A 1 192 ? -11.394 -9.980 10.150 1.00 97.62 192 VAL A O 1
ATOM 1523 N N . LYS A 1 193 ? -13.551 -10.343 10.736 1.00 97.81 193 LYS A N 1
ATOM 1524 C CA . LYS A 1 193 ? -14.183 -9.942 9.475 1.00 97.81 193 LYS A CA 1
ATOM 1525 C C . LYS A 1 193 ? -15.195 -8.839 9.766 1.00 97.81 193 LYS A C 1
ATOM 1527 O O . LYS A 1 193 ? -16.038 -9.021 10.641 1.00 97.81 193 LYS A O 1
ATOM 1532 N N . ILE A 1 194 ? -15.113 -7.714 9.063 1.00 98.38 194 ILE A N 1
ATOM 1533 C CA . ILE A 1 194 ? -16.039 -6.584 9.219 1.00 98.38 194 ILE A CA 1
ATOM 1534 C C . ILE A 1 194 ? -16.588 -6.201 7.859 1.00 98.38 194 ILE A C 1
ATOM 1536 O O . ILE A 1 194 ? -15.829 -5.867 6.953 1.00 98.38 194 ILE A O 1
ATOM 1540 N N . THR A 1 195 ? -17.911 -6.212 7.737 1.00 98.50 195 THR A N 1
ATOM 1541 C CA . THR A 1 195 ? -18.593 -5.714 6.544 1.00 98.50 195 THR A CA 1
ATOM 1542 C C . THR A 1 195 ? -18.944 -4.245 6.724 1.00 98.50 195 THR A C 1
ATOM 1544 O O . THR A 1 195 ? -19.564 -3.874 7.719 1.00 98.50 195 THR A O 1
ATOM 1547 N N . VAL A 1 196 ? -18.569 -3.420 5.751 1.00 98.44 196 VAL A N 1
ATOM 1548 C CA . VAL A 1 196 ? -18.879 -1.986 5.704 1.00 98.44 196 VAL A CA 1
ATOM 1549 C C . VAL A 1 196 ? -19.451 -1.623 4.332 1.00 98.44 196 VAL A C 1
ATOM 1551 O O . VAL A 1 196 ? -19.146 -2.313 3.354 1.00 98.44 196 VAL A O 1
ATOM 1554 N N . PRO A 1 197 ? -20.287 -0.577 4.223 1.00 98.38 197 PRO A N 1
ATOM 1555 C CA . PRO A 1 197 ? -20.804 -0.141 2.931 1.00 98.38 197 PRO A CA 1
ATOM 1556 C C . PRO A 1 197 ? -19.679 0.338 2.006 1.00 98.38 197 PRO A C 1
ATOM 1558 O O . PRO A 1 197 ? -18.656 0.858 2.453 1.00 98.38 197 PRO A O 1
ATOM 1561 N N . SER A 1 198 ? -19.888 0.167 0.704 1.00 97.50 198 SER A N 1
ATOM 1562 C CA . SER A 1 198 ? -19.079 0.826 -0.318 1.00 97.50 198 SER A CA 1
ATOM 1563 C C . SER A 1 198 ? -19.551 2.262 -0.515 1.00 97.50 198 SER A C 1
ATOM 1565 O O . SER A 1 198 ? -20.746 2.548 -0.494 1.00 97.50 198 SER A O 1
ATOM 1567 N N . GLU A 1 199 ? 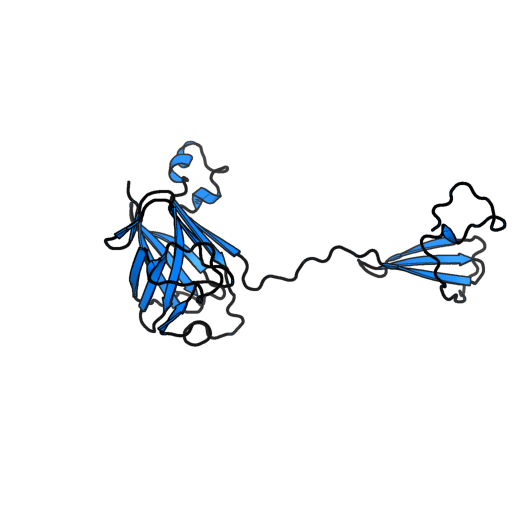-18.603 3.160 -0.743 1.00 97.94 199 GLU A N 1
ATOM 1568 C CA . GLU A 1 199 ? -18.831 4.584 -0.972 1.00 97.94 199 GLU A CA 1
ATOM 1569 C C . GLU A 1 199 ? -18.182 5.007 -2.296 1.00 97.94 199 GLU A C 1
ATOM 1571 O O . GLU A 1 199 ? -17.230 4.379 -2.766 1.00 97.94 199 GLU A O 1
ATOM 1576 N N . SER A 1 200 ? -18.667 6.093 -2.897 1.00 97.38 200 SER A N 1
ATOM 1577 C CA . SER A 1 200 ? -17.994 6.722 -4.037 1.00 97.38 200 SER A CA 1
ATOM 1578 C C . SER A 1 200 ? -16.894 7.660 -3.561 1.00 97.38 200 SER A C 1
ATOM 1580 O O . SER A 1 200 ? -17.094 8.427 -2.618 1.00 97.38 200 SER A O 1
ATOM 1582 N N . THR A 1 201 ? -15.740 7.634 -4.224 1.00 97.12 201 THR A N 1
ATOM 1583 C CA . THR A 1 201 ? -14.694 8.628 -3.961 1.00 97.12 201 THR A CA 1
ATOM 1584 C C . THR A 1 201 ? -15.138 10.015 -4.452 1.00 97.12 201 THR A C 1
ATOM 1586 O O . THR A 1 201 ? -15.921 10.106 -5.400 1.00 97.12 201 THR A O 1
ATOM 1589 N N . PRO A 1 202 ? -14.648 11.113 -3.844 1.00 95.56 202 PRO A N 1
ATOM 1590 C CA . PRO A 1 202 ? -14.962 12.469 -4.312 1.00 95.56 202 PRO A CA 1
ATOM 1591 C C . PRO A 1 202 ? -14.442 12.760 -5.726 1.00 95.56 202 PRO A C 1
ATOM 1593 O O . PRO A 1 202 ? -15.054 13.514 -6.474 1.00 95.56 202 PRO A O 1
ATOM 1596 N N . GLU A 1 203 ? -13.310 12.152 -6.076 1.00 96.50 203 GLU A N 1
ATOM 1597 C CA . GLU A 1 203 ? -12.650 12.240 -7.376 1.00 96.50 203 GLU A CA 1
ATOM 1598 C C . GLU A 1 203 ? -12.102 10.859 -7.748 1.00 96.50 203 GLU A C 1
ATOM 1600 O O . GLU A 1 203 ? -11.912 10.003 -6.876 1.00 96.50 203 GLU A O 1
ATOM 1605 N N . THR A 1 204 ? -11.825 10.633 -9.032 1.00 97.19 204 THR A N 1
ATOM 1606 C CA . THR A 1 204 ? -11.203 9.384 -9.480 1.00 97.19 204 THR A CA 1
ATOM 1607 C C . THR A 1 204 ? -9.789 9.256 -8.916 1.00 97.19 204 THR A C 1
ATOM 1609 O O . THR A 1 204 ? -8.925 10.104 -9.136 1.00 97.19 204 THR A O 1
ATOM 1612 N N . VAL A 1 205 ? -9.536 8.160 -8.209 1.00 97.50 205 VAL A N 1
ATOM 1613 C CA . VAL A 1 205 ? -8.256 7.851 -7.581 1.00 97.50 205 VAL A CA 1
ATOM 1614 C C . VAL A 1 205 ? -7.450 6.925 -8.502 1.00 97.50 205 VAL A C 1
ATOM 1616 O O . VAL A 1 205 ? -7.668 5.717 -8.520 1.00 97.50 205 VAL A O 1
ATOM 1619 N N . GLU A 1 206 ? -6.492 7.477 -9.255 1.00 96.75 206 GLU A N 1
ATOM 1620 C CA . GLU A 1 206 ? -5.699 6.728 -10.260 1.00 96.75 206 GLU A CA 1
ATOM 1621 C C . GLU A 1 206 ? -4.828 5.609 -9.650 1.00 96.75 206 GLU A C 1
ATOM 1623 O O . GLU A 1 206 ? -4.570 4.575 -10.270 1.00 96.75 206 GLU A O 1
ATOM 1628 N N . ALA A 1 207 ? -4.379 5.787 -8.411 1.00 97.06 207 ALA A N 1
ATOM 1629 C CA . ALA A 1 207 ? -3.530 4.842 -7.697 1.00 97.06 207 ALA A CA 1
ATOM 1630 C C . ALA A 1 207 ? -4.224 4.376 -6.424 1.00 97.06 207 ALA A C 1
ATOM 1632 O O . ALA A 1 207 ? -4.691 5.227 -5.675 1.00 97.06 207 ALA A O 1
ATOM 1633 N N . LEU A 1 208 ? -4.227 3.072 -6.129 1.00 98.12 208 LEU A N 1
ATOM 1634 C CA . LEU A 1 208 ? -4.778 2.574 -4.864 1.00 98.12 208 LEU A CA 1
ATOM 1635 C C . LEU A 1 208 ? -4.226 3.387 -3.686 1.00 98.12 208 LEU A C 1
ATOM 1637 O O . LEU A 1 208 ? -3.015 3.457 -3.496 1.00 98.12 208 LEU A O 1
ATOM 1641 N N . ALA A 1 209 ? -5.099 3.973 -2.884 1.00 97.88 209 ALA A N 1
ATOM 1642 C CA . ALA A 1 209 ? -4.719 4.781 -1.741 1.00 97.88 209 ALA A CA 1
ATOM 1643 C C . ALA A 1 209 ? -5.281 4.167 -0.463 1.00 97.88 209 ALA A C 1
ATOM 1645 O O . ALA A 1 209 ? -6.451 3.792 -0.400 1.00 97.88 209 ALA A O 1
ATOM 1646 N N . ILE A 1 210 ? -4.440 4.102 0.566 1.00 98.31 210 ILE A N 1
ATOM 1647 C CA . ILE A 1 210 ? -4.863 3.826 1.935 1.00 98.31 210 ILE A CA 1
ATOM 1648 C C . ILE A 1 210 ? -4.484 5.028 2.787 1.00 98.31 210 ILE A C 1
ATOM 1650 O O . ILE A 1 210 ? -3.329 5.459 2.780 1.00 98.31 210 ILE A O 1
ATOM 1654 N N . VAL A 1 211 ? -5.452 5.561 3.526 1.00 97.31 211 VAL A N 1
ATOM 1655 C CA . VAL A 1 211 ? -5.247 6.652 4.482 1.00 97.31 211 VAL A CA 1
ATOM 1656 C C . VAL A 1 211 ? -5.851 6.284 5.831 1.00 97.31 211 VAL A C 1
ATOM 1658 O O . VAL A 1 211 ? -6.791 5.499 5.913 1.00 97.31 211 VAL A O 1
ATOM 1661 N N . LEU A 1 212 ? -5.289 6.842 6.900 1.00 97.88 212 LEU A N 1
ATOM 1662 C CA . LEU A 1 212 ? -5.801 6.687 8.257 1.00 97.88 212 LEU A CA 1
ATOM 1663 C C . LEU A 1 212 ? -6.341 8.043 8.709 1.00 97.88 212 LEU A C 1
ATOM 1665 O O . LEU A 1 212 ? -5.567 8.984 8.895 1.00 97.88 212 LEU A O 1
ATOM 1669 N N . GLN A 1 213 ? -7.661 8.146 8.827 1.00 95.88 213 GLN A N 1
ATOM 1670 C CA . GLN A 1 213 ? -8.369 9.381 9.142 1.00 95.88 213 GLN A CA 1
ATOM 1671 C C . GLN A 1 213 ? -8.864 9.348 10.588 1.00 95.88 213 GLN A C 1
ATOM 1673 O O . GLN A 1 213 ? -9.538 8.410 10.996 1.00 95.88 213 GLN A O 1
ATOM 1678 N N . GLU A 1 214 ? -8.547 10.377 11.367 1.00 94.62 214 GLU A N 1
ATOM 1679 C CA . GLU A 1 214 ? -9.080 10.521 12.723 1.00 94.62 214 GLU A CA 1
ATOM 1680 C C . GLU A 1 214 ? -10.578 10.828 12.700 1.00 94.62 214 GLU A C 1
ATOM 1682 O O . GLU A 1 214 ? -11.040 11.657 11.909 1.00 94.62 214 GLU A O 1
ATOM 1687 N N . LYS A 1 215 ? -11.327 10.188 13.599 1.00 92.38 215 LYS A N 1
ATOM 1688 C CA . LYS A 1 215 ? -12.757 10.405 13.784 1.00 92.38 215 LYS A CA 1
ATOM 1689 C C . LYS A 1 215 ? -13.083 10.493 15.270 1.00 92.38 215 LYS A C 1
ATOM 1691 O O . LYS A 1 215 ? -13.273 9.501 15.965 1.00 92.38 215 LYS A O 1
ATOM 1696 N N . GLY A 1 216 ? -13.167 11.721 15.770 1.00 88.00 216 GLY A N 1
ATOM 1697 C CA . GLY A 1 216 ? -13.289 11.953 17.208 1.00 88.00 216 GLY A CA 1
ATOM 1698 C C . GLY A 1 216 ? -12.009 11.562 17.954 1.00 88.00 216 GLY A C 1
ATOM 1699 O O . GLY A 1 216 ? -10.941 11.486 17.365 1.00 88.00 216 GLY A O 1
ATOM 1700 N N . SER A 1 217 ? -12.108 11.333 19.264 1.00 82.00 217 SER A N 1
ATOM 1701 C CA . SER A 1 217 ? -10.929 11.228 20.139 1.00 82.00 217 SER A CA 1
ATOM 1702 C C . SER A 1 217 ? -10.282 9.841 20.231 1.00 82.00 217 SER A C 1
ATOM 1704 O O . SER A 1 217 ? -9.188 9.719 20.777 1.00 82.00 217 SER A O 1
ATOM 1706 N N . GLU A 1 218 ? -10.985 8.781 19.822 1.00 88.62 218 GLU A N 1
ATOM 1707 C CA . GLU A 1 218 ? -10.570 7.384 20.056 1.00 88.62 218 GLU A CA 1
ATOM 1708 C C . GLU A 1 218 ? -10.818 6.463 18.856 1.00 88.62 218 GLU A C 1
ATOM 1710 O O . GLU A 1 218 ? -10.588 5.262 18.958 1.00 88.62 218 GLU A O 1
ATOM 1715 N N . GLU A 1 219 ? -11.281 6.989 17.723 1.00 95.19 219 GLU A N 1
ATOM 1716 C CA . GLU A 1 219 ? -11.551 6.198 16.523 1.00 95.19 219 GLU A CA 1
ATOM 1717 C C . GLU A 1 219 ? -10.727 6.724 15.347 1.00 95.19 219 GLU A C 1
ATOM 1719 O O . GLU A 1 219 ? -10.563 7.928 15.143 1.00 95.19 219 GLU A O 1
ATOM 1724 N N . VAL A 1 220 ? -10.181 5.784 14.585 1.00 97.44 220 VAL A N 1
ATOM 1725 C CA . VAL A 1 220 ? -9.444 6.016 13.350 1.00 97.44 220 VAL A CA 1
ATOM 1726 C C . VAL A 1 220 ? -10.097 5.170 12.273 1.00 97.44 220 VAL A C 1
ATOM 1728 O O . VAL A 1 220 ? -10.286 3.968 12.442 1.00 97.44 220 VAL A O 1
ATOM 1731 N N . GLU A 1 221 ? -10.427 5.780 11.147 1.00 98.00 221 GLU A N 1
ATOM 1732 C CA . GLU A 1 221 ? -10.911 5.075 9.971 1.00 98.00 221 GLU A CA 1
ATOM 1733 C C . GLU A 1 221 ? -9.730 4.753 9.054 1.00 98.00 221 GLU A C 1
ATOM 1735 O O . GLU A 1 221 ? -9.037 5.652 8.570 1.00 98.00 221 GLU A O 1
ATOM 1740 N N . LEU A 1 222 ? -9.501 3.466 8.789 1.00 98.50 222 LEU A N 1
ATOM 1741 C CA . LEU A 1 222 ? -8.660 3.035 7.677 1.00 98.50 222 LEU A CA 1
ATOM 1742 C C . LEU A 1 222 ? -9.509 3.110 6.410 1.00 98.50 222 LEU A C 1
ATOM 1744 O O . LEU A 1 222 ? -10.395 2.285 6.191 1.00 98.50 222 LEU A O 1
ATO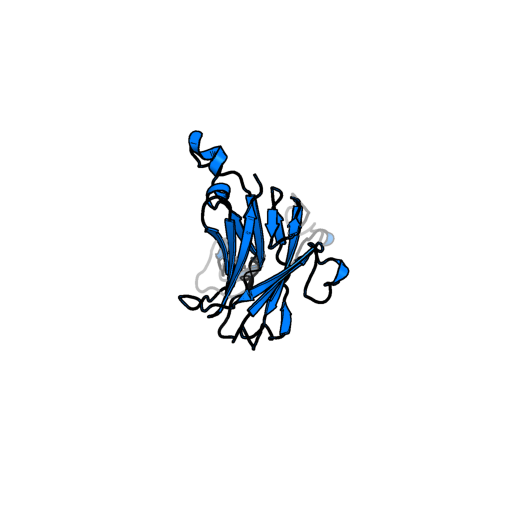M 1748 N N . VAL A 1 223 ? -9.247 4.121 5.590 1.00 98.38 223 VAL A N 1
ATOM 1749 C CA . VAL A 1 223 ? -9.965 4.369 4.342 1.00 98.38 223 VAL A CA 1
ATOM 1750 C C . VAL A 1 223 ? -9.142 3.822 3.190 1.00 98.38 223 VAL A C 1
ATOM 1752 O O . VAL A 1 223 ? -7.974 4.178 3.031 1.00 98.38 223 VAL A O 1
ATOM 1755 N N . VAL A 1 224 ? -9.757 2.970 2.380 1.00 98.50 224 VAL A N 1
ATOM 1756 C CA . VAL A 1 224 ? -9.168 2.432 1.152 1.00 98.50 224 VAL A CA 1
ATOM 1757 C C . VAL A 1 224 ? -9.949 2.984 -0.023 1.00 98.50 224 VAL A C 1
ATOM 1759 O O . VAL A 1 224 ? -11.164 2.826 -0.048 1.00 98.50 224 VAL A O 1
ATOM 1762 N N . GLY A 1 225 ? -9.274 3.601 -0.992 1.00 97.94 225 GLY A N 1
ATOM 1763 C CA . GLY A 1 225 ? -9.895 4.138 -2.203 1.00 97.94 225 GLY A CA 1
ATOM 1764 C C . GLY A 1 225 ? -9.100 3.802 -3.460 1.00 97.94 225 GLY A C 1
ATOM 1765 O O . GLY A 1 225 ? -7.871 3.858 -3.457 1.00 97.94 225 GLY A O 1
ATOM 1766 N N . TRP A 1 226 ? -9.795 3.449 -4.539 1.00 98.12 226 TRP A N 1
ATOM 1767 C CA . TRP A 1 226 ? -9.213 3.254 -5.870 1.00 98.12 226 TRP A CA 1
ATOM 1768 C C . TRP A 1 226 ? -10.291 3.504 -6.929 1.00 98.12 226 TRP A C 1
ATOM 1770 O O . TRP A 1 226 ? -11.465 3.265 -6.660 1.00 98.12 226 TRP A O 1
ATOM 1780 N N . GLU A 1 227 ? -9.936 3.988 -8.120 1.00 97.19 227 GLU A N 1
ATOM 1781 C CA . GLU A 1 227 ? -10.929 4.349 -9.140 1.00 97.19 227 GLU A CA 1
ATOM 1782 C C . GLU A 1 227 ? -11.995 5.286 -8.542 1.00 97.19 227 GLU A C 1
ATOM 1784 O O . GLU A 1 227 ? -11.654 6.358 -8.052 1.00 97.19 227 GLU A O 1
ATOM 1789 N N . ASN A 1 228 ? -13.263 4.882 -8.541 1.00 97.25 228 ASN A N 1
ATOM 1790 C CA . ASN A 1 228 ? -14.402 5.664 -8.075 1.00 97.25 228 ASN A CA 1
ATOM 1791 C C . ASN A 1 228 ? -15.058 5.032 -6.838 1.00 97.25 228 ASN A C 1
ATOM 1793 O O . ASN A 1 228 ? -16.214 5.322 -6.530 1.00 97.25 228 ASN A O 1
ATOM 1797 N N . THR A 1 229 ? -14.363 4.119 -6.151 1.00 97.94 229 THR A N 1
ATOM 1798 C CA . THR A 1 229 ? -14.902 3.354 -5.020 1.00 97.94 229 THR A CA 1
ATOM 1799 C C . THR A 1 229 ? -13.962 3.413 -3.825 1.00 97.94 229 THR A C 1
ATOM 1801 O O . THR A 1 229 ? -12.743 3.288 -3.954 1.00 97.94 229 THR A O 1
ATOM 1804 N N . MET A 1 230 ? -14.541 3.572 -2.639 1.00 98.25 230 MET A N 1
ATOM 1805 C CA . MET A 1 230 ? -13.835 3.494 -1.370 1.00 98.25 230 MET A CA 1
ATOM 1806 C C . MET A 1 230 ? -14.641 2.750 -0.308 1.00 98.25 230 MET A C 1
ATOM 1808 O O . MET A 1 230 ? -15.845 2.538 -0.448 1.00 98.25 230 MET A O 1
ATOM 1812 N N . ALA A 1 231 ? -13.962 2.354 0.762 1.00 98.44 231 ALA A N 1
ATOM 1813 C CA . ALA A 1 231 ? -14.570 1.794 1.960 1.00 98.44 231 ALA A CA 1
ATOM 1814 C C . ALA A 1 231 ? -13.750 2.178 3.196 1.00 98.44 231 ALA A C 1
ATOM 1816 O O . ALA A 1 231 ? -12.541 2.420 3.108 1.00 98.44 231 ALA A O 1
ATOM 1817 N N . ARG A 1 232 ? -14.413 2.224 4.353 1.00 98.44 232 ARG A N 1
ATOM 1818 C CA . ARG A 1 232 ? -13.841 2.695 5.620 1.00 98.44 232 ARG A CA 1
ATOM 1819 C C . ARG A 1 232 ? -13.930 1.593 6.661 1.00 98.44 232 ARG A C 1
ATOM 1821 O O . ARG A 1 232 ? -15.029 1.159 6.981 1.00 98.44 232 ARG A O 1
ATOM 1828 N N . LEU A 1 233 ? -12.800 1.158 7.205 1.00 98.38 233 LEU A N 1
ATOM 1829 C CA . LEU A 1 233 ? -12.754 0.249 8.347 1.00 98.38 233 LEU A CA 1
ATOM 1830 C C . LEU A 1 233 ? -12.585 1.065 9.639 1.00 98.38 233 LEU A C 1
ATOM 1832 O O . LEU A 1 233 ? -11.508 1.633 9.840 1.00 98.38 233 LEU A O 1
ATOM 1836 N N . PRO A 1 234 ? -13.597 1.121 10.525 1.00 98.00 234 PRO A N 1
ATOM 1837 C CA . PRO A 1 234 ? -13.465 1.780 11.818 1.00 98.00 234 PRO A CA 1
ATOM 1838 C C . PRO A 1 234 ? -12.566 0.964 12.752 1.00 98.00 234 PRO A C 1
ATOM 1840 O O . PRO A 1 234 ? -12.764 -0.241 12.931 1.00 98.00 234 PRO A O 1
ATOM 1843 N N . ILE A 1 235 ? -11.588 1.628 13.361 1.00 98.31 235 ILE A N 1
ATOM 1844 C CA . ILE A 1 235 ? -10.651 1.050 14.323 1.00 98.31 235 ILE A CA 1
ATOM 1845 C C . ILE A 1 235 ? -10.677 1.932 15.565 1.00 98.31 235 ILE A C 1
ATOM 1847 O O . ILE A 1 235 ? -10.306 3.105 15.515 1.00 98.31 235 ILE A O 1
ATOM 1851 N N . LYS A 1 236 ? -11.097 1.370 16.695 1.00 97.81 236 LYS A N 1
ATOM 1852 C CA . LYS A 1 236 ? -11.111 2.079 17.971 1.00 97.81 236 LYS A CA 1
ATOM 1853 C C . LYS A 1 236 ? -9.825 1.795 18.738 1.00 97.81 236 LYS A C 1
ATOM 1855 O O . LYS A 1 236 ? -9.476 0.642 18.988 1.00 97.81 236 LYS A O 1
ATOM 1860 N N . LEU A 1 237 ? -9.124 2.854 19.110 1.00 95.06 237 LEU A N 1
ATOM 1861 C CA . LEU A 1 237 ? -7.897 2.794 19.893 1.00 95.06 237 LEU A CA 1
ATOM 1862 C C . LEU A 1 237 ? -8.238 2.481 21.351 1.00 95.06 237 LEU A C 1
ATOM 1864 O O . LEU A 1 237 ? -9.194 3.037 21.899 1.00 95.06 237 LEU A O 1
ATOM 1868 N N . MET A 1 238 ? -7.473 1.594 21.985 1.00 87.75 238 MET A N 1
ATOM 1869 C CA . MET A 1 238 ? -7.615 1.330 23.415 1.00 87.75 238 MET A CA 1
ATOM 1870 C C . MET A 1 238 ? -6.589 2.167 24.174 1.00 87.75 238 MET A C 1
ATOM 1872 O O . MET A 1 238 ? -5.394 2.052 23.922 1.00 87.75 238 MET A O 1
ATOM 1876 N N . LYS A 1 239 ? -7.072 3.019 25.080 1.00 67.44 239 LYS A N 1
ATOM 1877 C CA . LYS A 1 239 ? -6.232 3.717 26.060 1.00 67.44 239 LYS A CA 1
ATOM 1878 C C . LYS A 1 239 ? -5.833 2.793 27.204 1.00 67.44 239 LYS A C 1
ATOM 1880 O O . LYS A 1 239 ? -6.648 1.904 27.548 1.00 67.44 239 LYS A O 1
#

Radius of gyration: 31.09 Å; chains: 1; bounding box: 83×40×71 Å